Protein AF-A0A7S4DNM1-F1 (afdb_monomer_lite)

Secondary structure (DSSP, 8-state):
------B-HHHHHHHHHHHHHHHHGGG--SHHHHHHHHHHHHHHHHHHHHHHHHHHHHHHHHHH-SS-SSS----------------S--HHHHHHHHHHHHHHHHHHHHHHHHHHHHHHHTTS-TT-THHHHHHHHHHHHHHHHHHHHHHHHSBPPPPPP----THHHHHHHHHTTTTSSTTTT-

InterPro domains:
  IPR036259 MFS transporter superfamily [G3DSA:1.20.1250.20] (7-183)

Structure (mmCIF, N/CA/C/O backbone):
data_AF-A0A7S4DNM1-F1
#
_entry.id   AF-A0A7S4DNM1-F1
#
loop_
_atom_site.group_PDB
_atom_site.id
_atom_site.type_symbol
_atom_site.label_atom_id
_atom_site.label_alt_id
_atom_site.label_comp_id
_atom_site.label_asym_id
_atom_site.label_entity_id
_atom_site.label_seq_id
_atom_site.pdbx_PDB_ins_code
_atom_site.Cartn_x
_atom_site.Cartn_y
_atom_site.Cartn_z
_atom_site.occupancy
_atom_site.B_iso_or_equiv
_atom_site.auth_seq_id
_atom_site.auth_comp_id
_atom_site.auth_asym_id
_atom_site.auth_atom_id
_atom_site.pdbx_PDB_model_num
ATOM 1 N N . ARG A 1 1 ? 27.940 13.595 -11.450 1.00 49.25 1 ARG A N 1
ATOM 2 C CA . ARG A 1 1 ? 27.107 12.365 -11.503 1.00 49.25 1 ARG A CA 1
ATOM 3 C C . ARG A 1 1 ? 26.176 12.307 -10.283 1.00 49.25 1 ARG A C 1
ATOM 5 O O . ARG A 1 1 ? 26.345 11.459 -9.423 1.00 49.25 1 ARG A O 1
ATOM 12 N N . SER A 1 2 ? 25.227 13.242 -10.189 1.00 50.19 2 SER A N 1
ATOM 13 C CA . SER A 1 2 ? 24.208 13.312 -9.123 1.00 50.19 2 SER A CA 1
ATOM 14 C C . SER A 1 2 ? 22.812 13.384 -9.753 1.00 50.19 2 SER A C 1
ATOM 16 O O . SER A 1 2 ? 21.969 14.172 -9.336 1.00 50.19 2 SER A O 1
ATOM 18 N N . ALA A 1 3 ? 22.604 12.627 -10.832 1.00 50.78 3 ALA A N 1
ATOM 19 C CA . ALA A 1 3 ? 21.319 12.572 -11.507 1.00 50.78 3 ALA A CA 1
ATOM 20 C C . ALA A 1 3 ? 20.425 11.576 -10.758 1.00 50.78 3 ALA A C 1
ATOM 22 O O . ALA A 1 3 ? 20.695 10.380 -10.741 1.00 50.78 3 ALA A O 1
ATOM 23 N N . ASN A 1 4 ? 19.407 12.128 -10.101 1.00 53.75 4 ASN A N 1
ATOM 24 C CA . ASN A 1 4 ? 18.150 11.477 -9.743 1.00 53.75 4 ASN A CA 1
ATOM 25 C C . ASN A 1 4 ? 18.231 10.236 -8.851 1.00 53.75 4 ASN A C 1
ATOM 27 O O . ASN A 1 4 ? 17.765 9.160 -9.193 1.00 53.75 4 ASN A O 1
ATOM 31 N N . ARG A 1 5 ? 18.703 10.438 -7.618 1.00 54.62 5 ARG A N 1
ATOM 32 C CA . ARG A 1 5 ? 18.426 9.530 -6.493 1.00 54.62 5 ARG A CA 1
ATOM 33 C C . ARG A 1 5 ? 17.103 9.895 -5.799 1.00 54.62 5 ARG A C 1
ATOM 35 O O . ARG A 1 5 ? 17.006 9.843 -4.577 1.00 54.62 5 ARG A O 1
ATOM 42 N N . HIS A 1 6 ? 16.115 10.353 -6.564 1.00 64.75 6 HIS A N 1
ATOM 43 C CA . HIS A 1 6 ? 14.785 10.591 -6.025 1.00 64.75 6 HIS A CA 1
ATOM 44 C C . HIS A 1 6 ? 14.118 9.218 -5.970 1.00 64.75 6 HIS A C 1
ATOM 46 O O . HIS A 1 6 ? 13.784 8.642 -7.007 1.00 64.75 6 HIS A O 1
ATOM 52 N N . GLY A 1 7 ? 14.044 8.647 -4.763 1.00 65.94 7 GLY A N 1
ATOM 53 C CA . GLY A 1 7 ? 13.307 7.409 -4.521 1.00 65.94 7 GLY A CA 1
ATOM 54 C C . GLY A 1 7 ? 11.848 7.548 -4.953 1.00 65.94 7 GLY A C 1
ATOM 55 O O . GLY A 1 7 ? 11.416 8.609 -5.407 1.00 65.94 7 GLY A O 1
ATOM 56 N N . ASN A 1 8 ? 11.065 6.485 -4.808 1.00 84.00 8 ASN A N 1
ATOM 57 C CA . ASN A 1 8 ? 9.651 6.503 -5.183 1.00 84.00 8 ASN A CA 1
ATOM 58 C C . ASN A 1 8 ? 8.841 7.356 -4.185 1.00 84.00 8 ASN A C 1
ATOM 60 O O . ASN A 1 8 ? 8.119 6.827 -3.341 1.00 84.00 8 ASN A O 1
ATOM 64 N N . ILE A 1 9 ? 8.977 8.688 -4.267 1.00 86.81 9 ILE A N 1
ATOM 65 C CA . ILE A 1 9 ? 8.387 9.671 -3.344 1.00 86.81 9 ILE A CA 1
ATOM 66 C C . ILE A 1 9 ? 6.876 9.465 -3.267 1.00 86.81 9 ILE A C 1
ATOM 68 O O . ILE A 1 9 ? 6.319 9.449 -2.174 1.00 86.81 9 ILE A O 1
ATOM 72 N N . LEU A 1 10 ? 6.228 9.236 -4.413 1.00 87.19 10 LEU A N 1
ATOM 73 C CA . LEU A 1 10 ? 4.794 8.966 -4.478 1.00 87.19 10 LEU A CA 1
ATOM 74 C C . LEU A 1 10 ? 4.414 7.729 -3.650 1.00 87.19 10 LEU A C 1
ATOM 76 O O . LEU A 1 10 ? 3.531 7.801 -2.801 1.00 87.19 10 LEU A O 1
ATOM 80 N N . LEU A 1 11 ? 5.125 6.616 -3.844 1.00 88.56 11 LEU A N 1
ATOM 81 C CA . LEU A 1 11 ? 4.834 5.339 -3.187 1.00 88.56 11 LEU A CA 1
ATOM 82 C C . LEU A 1 11 ? 5.105 5.412 -1.6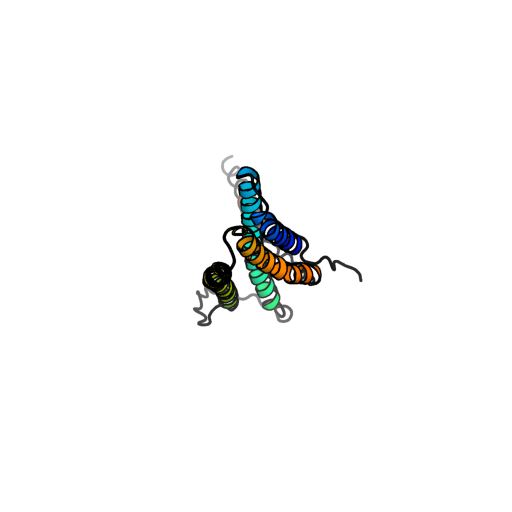75 1.00 88.56 11 LEU A C 1
ATOM 84 O O . LEU A 1 11 ? 4.316 4.917 -0.868 1.00 88.56 11 LEU A O 1
ATOM 88 N N . SER A 1 12 ? 6.175 6.107 -1.280 1.00 91.62 12 SER A N 1
ATOM 89 C CA . SER A 1 12 ? 6.489 6.360 0.127 1.00 91.62 12 SER A CA 1
ATOM 90 C C . SER A 1 12 ? 5.458 7.273 0.805 1.00 91.62 12 SER A C 1
ATOM 92 O O . SER A 1 12 ? 5.026 6.966 1.920 1.00 91.62 12 SER A O 1
ATOM 94 N N . LEU A 1 13 ? 5.004 8.338 0.128 1.00 91.38 13 LEU A N 1
ATOM 95 C CA . LEU A 1 13 ? 3.939 9.221 0.616 1.00 91.38 13 LEU A CA 1
ATOM 96 C C . LEU A 1 13 ? 2.622 8.462 0.790 1.00 91.38 13 LEU A C 1
ATOM 98 O O . LEU A 1 13 ? 1.997 8.580 1.843 1.00 91.38 13 LEU A O 1
ATOM 102 N N . CYS A 1 14 ? 2.225 7.643 -0.189 1.00 92.19 14 CYS A N 1
ATOM 103 C CA . CYS A 1 14 ? 1.037 6.794 -0.087 1.00 92.19 14 CYS A CA 1
ATOM 104 C C . CYS A 1 14 ? 1.124 5.850 1.120 1.00 92.19 14 CYS A C 1
ATOM 106 O O . CYS A 1 14 ? 0.193 5.813 1.924 1.00 92.19 14 CYS A O 1
ATOM 108 N N . MET A 1 15 ? 2.258 5.164 1.320 1.00 91.44 15 MET A N 1
ATOM 109 C CA . MET A 1 15 ? 2.476 4.329 2.511 1.00 91.44 15 MET A CA 1
ATOM 110 C C . MET A 1 15 ? 2.410 5.132 3.816 1.00 91.44 15 MET A C 1
ATOM 112 O O . MET A 1 15 ? 1.844 4.663 4.805 1.00 91.44 15 MET A O 1
ATOM 116 N N . GLY A 1 16 ? 2.945 6.356 3.825 1.00 91.75 16 GLY A N 1
ATOM 117 C CA . GLY A 1 16 ? 2.864 7.265 4.967 1.00 91.75 16 GLY A CA 1
ATOM 118 C C . GLY A 1 16 ? 1.421 7.644 5.307 1.00 91.75 16 GLY A C 1
ATOM 119 O O . GLY A 1 16 ? 1.025 7.578 6.472 1.00 91.75 16 GLY A O 1
ATOM 120 N N . PHE A 1 17 ? 0.605 7.966 4.298 1.00 92.62 17 PHE A N 1
ATOM 121 C CA . PHE A 1 17 ? -0.820 8.255 4.478 1.00 92.62 17 PHE A CA 1
ATOM 122 C C . PHE A 1 17 ? -1.608 7.039 4.967 1.00 92.62 17 PHE A C 1
ATOM 124 O O . PHE A 1 17 ? -2.427 7.188 5.874 1.00 92.62 17 PHE A O 1
ATOM 131 N N . VAL A 1 18 ? -1.339 5.841 4.437 1.00 92.56 18 VAL A N 1
ATOM 132 C CA . VAL A 1 18 ? -1.960 4.593 4.917 1.00 92.56 18 VAL A CA 1
ATOM 133 C C . VAL A 1 18 ? -1.600 4.344 6.381 1.00 92.56 18 VAL A C 1
ATOM 135 O O . VAL A 1 18 ? -2.489 4.105 7.200 1.00 92.56 18 VAL A O 1
ATOM 138 N N . SER A 1 19 ? -0.319 4.464 6.737 1.00 92.56 19 SER A N 1
ATOM 139 C CA . SER A 1 19 ? 0.160 4.308 8.114 1.00 92.56 19 SER A CA 1
ATOM 140 C C . SER A 1 19 ? -0.519 5.298 9.061 1.00 92.56 19 SER A C 1
ATOM 142 O O . SER A 1 19 ? -1.043 4.910 10.106 1.00 92.56 19 SER A O 1
ATOM 144 N N . LEU A 1 20 ? -0.530 6.584 8.701 1.00 91.31 20 LEU A N 1
ATOM 145 C CA . LEU A 1 20 ? -1.117 7.636 9.526 1.00 91.31 20 LEU A CA 1
ATOM 146 C C . LEU A 1 20 ? -2.632 7.463 9.667 1.00 91.31 20 LEU A C 1
ATOM 148 O O . LEU A 1 20 ? -3.149 7.534 10.780 1.00 91.31 20 LEU A O 1
ATOM 152 N N . GLY A 1 21 ? -3.336 7.194 8.564 1.00 90.69 21 GLY A N 1
ATOM 153 C CA . GLY A 1 21 ? -4.776 6.940 8.562 1.00 90.69 21 GLY A CA 1
ATOM 154 C C . GLY A 1 21 ? -5.146 5.766 9.465 1.00 90.69 21 GLY A C 1
ATOM 155 O O . GLY A 1 21 ? -6.042 5.893 10.300 1.00 90.69 21 GLY A O 1
ATOM 156 N N . THR A 1 22 ? -4.377 4.677 9.388 1.00 91.56 22 THR A N 1
ATOM 157 C CA . THR A 1 22 ? -4.568 3.487 10.227 1.00 91.56 22 THR A CA 1
ATOM 158 C C . THR A 1 22 ? -4.362 3.815 11.710 1.00 91.56 22 THR A C 1
ATOM 160 O O . THR A 1 22 ? -5.196 3.457 12.535 1.00 91.56 22 THR A O 1
ATOM 163 N N . ILE A 1 23 ? -3.309 4.560 12.068 1.00 90.81 23 ILE A N 1
ATOM 164 C CA . ILE A 1 23 ? -3.038 4.952 13.464 1.00 90.81 23 ILE A CA 1
ATOM 165 C C . ILE A 1 23 ? -4.116 5.899 14.007 1.00 90.81 23 ILE A C 1
ATOM 167 O O . ILE A 1 23 ? -4.496 5.797 15.172 1.00 90.81 23 ILE A O 1
ATOM 171 N N . VAL A 1 24 ? -4.610 6.827 13.185 1.00 91.19 24 VAL A N 1
ATOM 172 C CA . VAL A 1 24 ? -5.582 7.850 13.601 1.00 91.19 24 VAL A CA 1
ATOM 173 C C . VAL A 1 24 ? -7.004 7.292 13.698 1.00 91.19 24 VAL A C 1
ATOM 175 O O . VAL A 1 24 ? -7.756 7.724 14.575 1.00 91.19 24 VAL A O 1
ATOM 178 N N . ALA A 1 25 ? -7.369 6.314 12.861 1.00 91.56 25 ALA A N 1
ATOM 179 C CA . ALA A 1 25 ? -8.699 5.703 12.809 1.00 91.56 25 ALA A CA 1
ATOM 180 C C . ALA A 1 25 ? -9.333 5.408 14.190 1.00 91.56 25 ALA A C 1
ATOM 182 O O . ALA A 1 25 ? -10.433 5.915 14.440 1.00 91.56 25 ALA A O 1
ATOM 183 N N . PRO A 1 26 ? -8.677 4.698 15.134 1.00 88.94 26 PRO A N 1
ATOM 184 C CA . PRO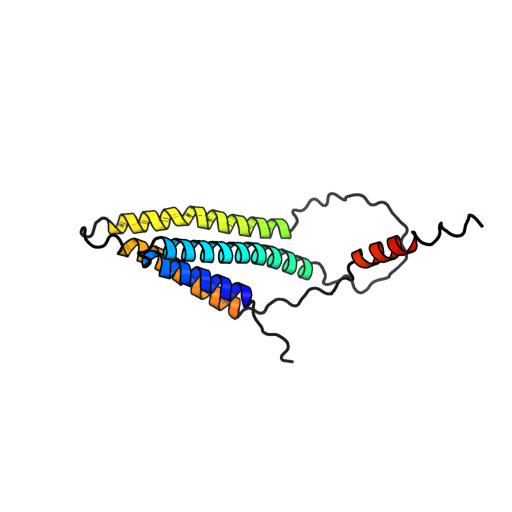 A 1 26 ? -9.274 4.363 16.434 1.00 88.94 26 PRO A CA 1
ATOM 185 C C . PRO A 1 26 ? -9.546 5.573 17.345 1.00 88.94 26 PRO A C 1
ATOM 187 O O . PRO A 1 26 ? -10.332 5.466 18.287 1.00 88.94 26 PRO A O 1
ATOM 190 N N . PHE A 1 27 ? -8.926 6.729 17.089 1.00 90.06 27 PHE A N 1
ATOM 191 C CA . PHE A 1 27 ? -9.115 7.947 17.886 1.00 90.06 27 PHE A CA 1
ATOM 192 C C . PHE A 1 27 ? -10.244 8.841 17.356 1.00 90.06 27 PHE A C 1
ATOM 194 O O . PHE A 1 27 ? -10.662 9.792 18.027 1.00 90.06 27 PHE A O 1
ATOM 201 N N . THR A 1 28 ? -10.770 8.551 16.165 1.00 90.94 28 THR A N 1
ATOM 202 C CA . THR A 1 28 ? -11.824 9.361 15.553 1.00 90.94 28 THR A CA 1
ATOM 203 C C . THR A 1 28 ? -13.184 9.072 16.197 1.00 90.94 28 THR A C 1
ATOM 205 O O . THR A 1 28 ? -13.771 8.007 16.052 1.00 90.94 28 THR A O 1
ATOM 208 N N . ARG A 1 29 ? -13.722 10.048 16.942 1.00 91.38 29 ARG A N 1
ATOM 209 C CA . ARG A 1 29 ? -15.050 9.931 17.587 1.00 91.38 29 ARG A CA 1
ATOM 210 C C . ARG A 1 29 ? -16.211 10.353 16.690 1.00 91.38 29 ARG A C 1
ATOM 212 O O . ARG A 1 29 ? -17.360 10.047 16.986 1.00 91.38 29 ARG A O 1
ATOM 219 N N . ARG A 1 30 ? -15.931 11.127 15.638 1.00 95.69 30 ARG A N 1
ATOM 220 C CA . ARG A 1 30 ? -16.951 11.637 14.714 1.00 95.69 30 ARG A CA 1
ATOM 221 C C . ARG A 1 30 ? -16.924 10.808 13.439 1.00 95.69 30 ARG A C 1
ATOM 223 O O . ARG A 1 30 ? -15.876 10.708 12.808 1.00 95.69 30 ARG A O 1
ATOM 230 N N . LEU A 1 31 ? -18.091 10.311 13.034 1.00 90.12 31 LEU A N 1
ATOM 231 C CA . LEU A 1 31 ? -18.251 9.450 11.858 1.00 90.12 31 LEU A CA 1
ATOM 232 C C . LEU A 1 31 ? -17.681 10.072 10.573 1.00 90.12 31 LEU A C 1
ATOM 234 O O . LEU A 1 31 ? -17.079 9.376 9.770 1.00 90.12 31 LEU A O 1
ATOM 238 N N . TRP A 1 32 ? -17.805 11.391 10.412 1.00 95.88 32 TRP A N 1
ATOM 239 C CA . TRP A 1 32 ? -17.302 12.117 9.242 1.00 95.88 32 TRP A CA 1
ATOM 240 C C . TRP A 1 32 ? -15.769 12.096 9.147 1.00 95.88 32 TRP A C 1
ATOM 242 O O . TRP A 1 32 ? -15.228 11.905 8.064 1.00 95.88 32 TRP A O 1
ATOM 252 N N . TRP A 1 33 ? -15.063 12.230 10.279 1.00 93.19 33 TRP A N 1
ATOM 253 C CA . TRP A 1 33 ? -13.599 12.114 10.317 1.00 93.19 33 TRP A CA 1
ATOM 254 C C . TRP A 1 33 ? -13.141 10.681 10.048 1.00 93.19 33 TRP A C 1
ATOM 256 O O . TRP A 1 33 ? -12.160 10.487 9.338 1.00 93.19 33 TRP A O 1
ATOM 266 N N . LEU A 1 34 ? -13.872 9.690 10.570 1.00 89.44 34 LEU A N 1
ATOM 267 C CA . LEU A 1 34 ? -13.607 8.280 10.285 1.00 89.44 34 LEU A CA 1
ATOM 268 C C . LEU A 1 34 ? -13.806 7.969 8.795 1.00 89.44 34 LEU A C 1
ATOM 270 O O . LEU A 1 34 ? -12.944 7.353 8.179 1.00 89.44 34 LEU A O 1
ATOM 274 N N . GLY A 1 35 ? -14.904 8.448 8.203 1.00 88.81 35 GLY A N 1
ATOM 275 C CA . GLY A 1 35 ? -15.176 8.304 6.774 1.00 88.81 35 GLY A CA 1
ATOM 276 C C . GLY A 1 35 ? -14.081 8.935 5.919 1.00 88.81 35 GLY A C 1
ATOM 277 O O . GLY A 1 35 ? -13.556 8.281 5.026 1.00 88.81 35 GLY A O 1
ATOM 278 N N . LEU A 1 36 ? -13.661 10.163 6.240 1.00 90.25 36 LEU A N 1
ATOM 279 C CA . LEU A 1 36 ? -12.568 10.830 5.530 1.00 90.25 36 LEU A CA 1
ATOM 280 C C . LEU A 1 36 ? -11.248 10.046 5.633 1.00 90.25 36 LEU A C 1
ATOM 282 O O . LEU A 1 36 ? -10.552 9.889 4.629 1.00 90.25 36 LEU A O 1
ATOM 286 N N . ALA A 1 37 ? -10.918 9.528 6.821 1.00 87.44 37 ALA A N 1
ATOM 287 C CA . ALA A 1 37 ? -9.719 8.721 7.039 1.00 87.44 37 ALA A CA 1
ATOM 288 C C . ALA A 1 37 ? -9.744 7.421 6.216 1.00 87.44 37 ALA A C 1
ATOM 290 O O . ALA A 1 37 ? -8.773 7.126 5.521 1.00 87.44 37 ALA A O 1
ATOM 291 N N . ILE A 1 38 ? -10.865 6.691 6.227 1.00 89.69 38 ILE A N 1
ATOM 292 C CA . ILE A 1 38 ? -11.040 5.450 5.455 1.00 89.69 38 ILE A CA 1
ATOM 293 C C . ILE A 1 38 ? -10.993 5.728 3.949 1.00 89.69 38 ILE A C 1
ATOM 295 O O . ILE A 1 38 ? -10.317 5.003 3.225 1.00 89.69 38 ILE A O 1
ATOM 299 N N . CYS A 1 39 ? -11.646 6.789 3.466 1.00 89.44 39 CYS A N 1
ATOM 300 C CA . CYS A 1 39 ? -11.593 7.164 2.051 1.00 89.44 39 CYS A CA 1
ATOM 301 C C . CYS A 1 39 ? -10.162 7.496 1.612 1.00 89.44 39 CYS A C 1
ATOM 303 O O . CYS A 1 39 ? -9.711 7.022 0.573 1.00 89.44 39 CYS A O 1
ATOM 305 N N . THR A 1 40 ? -9.428 8.264 2.422 1.00 86.19 40 THR A N 1
ATOM 306 C CA . THR A 1 40 ? -8.029 8.622 2.130 1.00 86.19 40 THR A CA 1
ATOM 307 C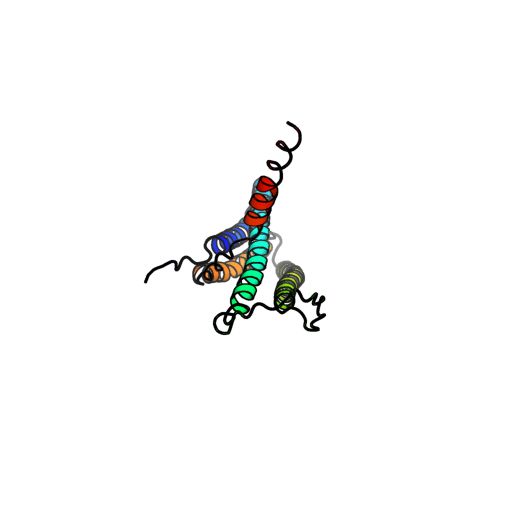 C . THR A 1 40 ? -7.145 7.377 2.093 1.00 86.19 40 THR A C 1
ATOM 309 O O . THR A 1 40 ? -6.326 7.222 1.189 1.00 86.19 40 THR A O 1
ATOM 312 N N . GLN A 1 41 ? -7.347 6.456 3.038 1.00 90.56 41 GLN A N 1
ATOM 313 C CA . GLN A 1 41 ? -6.646 5.178 3.071 1.00 90.56 41 GLN A CA 1
ATOM 314 C C . GLN A 1 41 ? -6.976 4.315 1.846 1.00 90.56 41 GLN A C 1
ATOM 316 O O . GLN A 1 41 ? -6.063 3.756 1.249 1.00 90.56 41 GLN A O 1
ATOM 321 N N . GLY A 1 42 ? -8.246 4.246 1.436 1.00 86.12 42 GLY A N 1
ATOM 322 C CA . GLY A 1 42 ? -8.676 3.505 0.249 1.00 86.12 42 GLY A CA 1
ATOM 323 C C . GLY A 1 42 ? -8.048 4.040 -1.039 1.00 86.12 42 GLY A C 1
ATOM 324 O O . GLY A 1 42 ? -7.526 3.260 -1.831 1.00 86.12 42 GLY A O 1
ATOM 325 N N . VAL A 1 43 ? -8.011 5.365 -1.215 1.00 88.31 43 VAL A N 1
ATOM 326 C CA . VAL A 1 43 ? -7.339 5.998 -2.363 1.00 88.31 43 VAL A CA 1
ATOM 327 C C . VAL A 1 43 ? -5.843 5.689 -2.358 1.00 88.31 43 VAL A C 1
ATOM 329 O O . VAL A 1 43 ? -5.306 5.248 -3.371 1.00 88.31 43 VAL A O 1
ATOM 332 N N . ALA A 1 44 ? -5.165 5.867 -1.221 1.00 89.75 44 ALA A N 1
ATOM 333 C CA . ALA A 1 44 ? -3.736 5.582 -1.117 1.00 89.75 44 ALA A CA 1
ATOM 334 C C . ALA A 1 44 ? -3.418 4.101 -1.393 1.00 89.75 44 ALA A C 1
ATOM 336 O O . ALA A 1 44 ? -2.420 3.803 -2.043 1.00 89.75 44 ALA A O 1
ATOM 337 N N . MET A 1 45 ? -4.283 3.187 -0.948 1.00 90.31 45 MET A N 1
ATOM 338 C CA . MET A 1 45 ? -4.155 1.751 -1.189 1.00 90.31 45 MET A CA 1
ATOM 339 C C . MET A 1 45 ? -4.367 1.392 -2.664 1.00 90.31 45 MET A C 1
ATOM 341 O O . MET A 1 45 ? -3.581 0.624 -3.207 1.00 90.31 45 MET A O 1
ATOM 345 N N . GLY A 1 46 ? -5.352 1.997 -3.337 1.00 87.50 46 GLY A N 1
ATOM 346 C CA . GLY A 1 46 ? -5.573 1.797 -4.775 1.00 87.50 46 GLY A CA 1
ATOM 347 C C . GLY A 1 46 ? -4.428 2.333 -5.640 1.00 87.50 46 GLY A C 1
ATOM 348 O O . GLY A 1 46 ? -4.004 1.671 -6.588 1.00 87.50 46 GLY A O 1
ATOM 349 N N . VAL A 1 47 ? -3.867 3.495 -5.281 1.00 89.38 47 VAL A N 1
ATOM 350 C CA . VAL A 1 47 ? -2.661 4.026 -5.940 1.00 89.38 47 VAL A CA 1
ATOM 351 C C . VAL A 1 47 ? -1.482 3.081 -5.739 1.00 89.38 47 VAL A C 1
ATOM 353 O O . VAL A 1 47 ? -0.738 2.840 -6.681 1.00 89.38 47 VAL A O 1
ATOM 356 N N . LEU A 1 48 ? -1.311 2.533 -4.534 1.00 88.25 48 LEU A N 1
ATOM 357 C CA . LEU A 1 48 ? -0.201 1.636 -4.232 1.00 88.25 48 LEU A CA 1
ATOM 358 C C . LEU A 1 48 ? -0.298 0.303 -4.982 1.00 88.25 48 LEU A C 1
ATOM 360 O O . LEU A 1 48 ? 0.719 -0.191 -5.455 1.00 88.25 48 LEU A O 1
ATOM 364 N N . ASP A 1 49 ? -1.506 -0.240 -5.116 1.00 87.81 49 ASP A N 1
ATOM 365 C CA . ASP A 1 49 ? -1.772 -1.460 -5.880 1.00 87.81 49 ASP A CA 1
ATOM 366 C C . ASP A 1 49 ? -1.492 -1.249 -7.375 1.00 87.81 49 ASP A C 1
ATOM 368 O O . ASP A 1 49 ? -0.685 -1.953 -7.979 1.00 87.81 49 ASP A O 1
ATOM 372 N N . THR A 1 50 ? -2.046 -0.174 -7.945 1.00 87.19 50 THR A N 1
ATOM 373 C CA . THR A 1 50 ? -1.822 0.183 -9.355 1.00 87.19 50 THR A CA 1
ATOM 374 C C . THR A 1 50 ? -0.344 0.468 -9.630 1.00 87.19 50 THR A C 1
ATOM 376 O O . THR A 1 50 ? 0.228 -0.060 -10.580 1.00 87.19 50 THR A O 1
ATOM 379 N N . ALA A 1 51 ? 0.307 1.273 -8.784 1.00 87.94 51 ALA A N 1
ATOM 380 C CA . ALA A 1 51 ? 1.721 1.608 -8.932 1.00 87.94 51 ALA A CA 1
ATOM 381 C C . ALA A 1 51 ? 2.628 0.388 -8.727 1.00 87.94 51 ALA A C 1
ATOM 383 O O . ALA A 1 51 ? 3.635 0.267 -9.417 1.00 87.94 51 ALA A O 1
ATOM 384 N N . GLY A 1 52 ? 2.281 -0.519 -7.809 1.00 85.81 52 GLY A N 1
ATOM 385 C CA . GLY A 1 52 ? 3.002 -1.773 -7.594 1.00 85.81 52 GLY A CA 1
ATOM 386 C C . GLY A 1 52 ? 2.939 -2.685 -8.816 1.00 85.81 52 GLY A C 1
ATOM 387 O O . GLY A 1 52 ? 3.975 -3.164 -9.275 1.00 85.81 52 GLY A O 1
ATOM 388 N N . ASN A 1 53 ? 1.746 -2.848 -9.392 1.00 86.06 53 ASN A N 1
ATOM 389 C CA . ASN A 1 53 ? 1.540 -3.634 -10.607 1.00 86.06 53 ASN A CA 1
ATOM 390 C C . ASN A 1 53 ? 2.312 -3.043 -11.796 1.00 86.06 53 ASN A C 1
ATOM 392 O O . ASN A 1 53 ? 3.050 -3.761 -12.471 1.00 86.06 53 ASN A O 1
ATOM 396 N N . LEU A 1 54 ? 2.228 -1.723 -12.003 1.00 85.25 54 LEU A N 1
ATOM 397 C CA . LEU A 1 54 ? 2.987 -1.036 -13.053 1.00 85.25 54 LEU A CA 1
ATOM 398 C C . LEU A 1 54 ? 4.500 -1.155 -12.847 1.00 85.25 54 LEU A C 1
ATOM 400 O O . LEU A 1 54 ? 5.219 -1.402 -13.809 1.00 85.25 54 LEU A O 1
ATOM 404 N N . LEU A 1 55 ? 4.993 -1.029 -11.611 1.00 85.19 55 LEU A N 1
ATOM 405 C CA . LEU A 1 55 ? 6.420 -1.149 -11.306 1.00 85.19 55 LEU A CA 1
ATOM 406 C C . LEU A 1 55 ? 6.965 -2.548 -11.634 1.00 85.19 55 LEU A C 1
ATOM 408 O O . LEU A 1 55 ? 8.095 -2.657 -12.104 1.00 85.19 55 LEU A O 1
ATOM 412 N N . ILE A 1 56 ? 6.176 -3.606 -11.415 1.00 84.69 56 ILE A N 1
ATOM 413 C CA . ILE A 1 56 ? 6.559 -4.979 -11.779 1.00 84.69 56 ILE A CA 1
ATOM 414 C C . ILE A 1 56 ? 6.642 -5.129 -13.296 1.00 84.69 56 ILE A C 1
ATOM 416 O O . ILE A 1 56 ? 7.668 -5.585 -13.794 1.00 84.69 56 ILE A O 1
ATOM 420 N N . LEU A 1 57 ? 5.604 -4.716 -14.031 1.00 83.00 57 LEU A N 1
ATOM 421 C CA . LEU A 1 57 ? 5.603 -4.770 -15.500 1.00 83.00 57 LEU A CA 1
ATOM 422 C C . LEU A 1 57 ? 6.800 -4.015 -16.078 1.00 83.00 57 LEU A C 1
ATOM 424 O O . LEU A 1 57 ? 7.503 -4.490 -16.968 1.00 83.00 57 LEU A O 1
ATOM 428 N N . TRP A 1 58 ? 7.066 -2.854 -15.497 1.00 82.88 58 TRP A N 1
ATOM 429 C CA . TRP A 1 58 ? 8.168 -1.997 -15.865 1.00 82.88 58 TRP A CA 1
ATOM 430 C C . TRP A 1 58 ? 9.537 -2.656 -15.605 1.00 82.88 58 TRP A C 1
ATOM 432 O O . TRP A 1 58 ? 10.408 -2.655 -16.475 1.00 82.88 58 TRP A O 1
ATOM 442 N N . LEU A 1 59 ? 9.716 -3.288 -14.439 1.00 83.06 59 LEU A N 1
ATOM 443 C CA . LEU A 1 59 ? 10.951 -3.993 -14.083 1.00 83.06 59 LEU A CA 1
ATOM 444 C C . LEU A 1 59 ? 11.201 -5.199 -15.001 1.00 83.06 59 LEU A C 1
ATOM 446 O O . LEU A 1 59 ? 12.341 -5.470 -15.384 1.00 83.06 59 LEU A O 1
ATOM 450 N N . MET A 1 60 ? 10.133 -5.902 -15.374 1.00 82.31 60 MET A N 1
ATOM 451 C CA . MET A 1 60 ? 10.190 -7.029 -16.300 1.00 82.31 60 MET A CA 1
ATOM 452 C C . MET A 1 60 ? 10.599 -6.576 -17.702 1.00 82.31 60 MET A C 1
ATOM 454 O O . MET A 1 60 ? 11.544 -7.133 -18.258 1.00 82.31 60 MET A O 1
ATOM 458 N N . LYS A 1 61 ? 9.984 -5.507 -18.230 1.00 79.12 61 LYS A N 1
ATOM 459 C CA . LYS A 1 61 ? 10.361 -4.932 -19.532 1.00 79.12 61 LYS A CA 1
ATOM 460 C C . LYS A 1 61 ? 11.840 -4.533 -19.566 1.00 79.12 61 LYS A C 1
ATOM 462 O O . LYS A 1 61 ? 12.547 -4.864 -20.515 1.00 79.12 61 LYS A O 1
ATOM 467 N N . ALA A 1 62 ? 12.333 -3.901 -18.500 1.00 75.75 62 ALA A N 1
ATOM 468 C CA . ALA A 1 62 ? 13.743 -3.528 -18.383 1.00 75.75 62 ALA A CA 1
ATOM 469 C C . ALA A 1 62 ? 14.699 -4.740 -18.357 1.00 75.75 62 ALA A C 1
ATOM 471 O O . ALA A 1 62 ? 15.836 -4.631 -18.811 1.00 75.75 62 ALA A O 1
ATOM 472 N N . THR A 1 63 ? 14.253 -5.893 -17.846 1.00 77.00 63 THR A N 1
ATOM 473 C CA . THR A 1 63 ? 15.074 -7.115 -17.748 1.00 77.00 63 THR A CA 1
ATOM 474 C C . THR A 1 63 ? 15.122 -7.902 -19.059 1.00 77.00 63 THR A C 1
ATOM 476 O O . THR A 1 63 ? 16.121 -8.566 -19.326 1.00 77.00 63 THR A O 1
ATOM 479 N N . THR A 1 64 ? 14.078 -7.819 -19.888 1.00 74.69 64 THR A N 1
ATOM 480 C CA . THR A 1 64 ? 13.990 -8.544 -21.171 1.00 74.69 64 THR A CA 1
ATOM 481 C C . THR A 1 64 ? 14.722 -7.836 -22.320 1.00 74.69 64 THR A C 1
ATOM 483 O O . THR A 1 64 ? 15.090 -8.484 -23.294 1.00 74.69 64 THR A O 1
ATOM 486 N N . SER A 1 65 ? 15.022 -6.537 -22.191 1.00 63.22 65 SER A N 1
ATOM 487 C CA . SER A 1 65 ? 15.657 -5.725 -23.245 1.00 63.22 65 SER A CA 1
ATOM 488 C C . SER A 1 65 ? 17.205 -5.539 -23.219 1.00 63.22 65 SER A C 1
ATOM 490 O O . SER A 1 65 ? 17.681 -4.538 -23.753 1.00 63.22 65 SER A O 1
ATOM 492 N N . PRO A 1 66 ? 18.063 -6.401 -22.617 1.00 57.78 66 PRO A N 1
ATOM 493 C CA . PRO A 1 66 ? 19.483 -6.068 -22.479 1.00 57.78 66 PRO A CA 1
ATOM 494 C C . PRO A 1 66 ? 20.387 -6.402 -23.682 1.00 57.78 66 PRO A C 1
ATOM 496 O O . PRO A 1 66 ? 21.543 -6.001 -23.627 1.00 57.78 66 PRO A O 1
ATOM 499 N N . ASN A 1 67 ? 19.939 -7.099 -24.742 1.00 54.84 67 ASN A N 1
ATOM 500 C CA . ASN A 1 67 ? 20.862 -7.619 -25.778 1.00 54.84 67 ASN A CA 1
ATOM 501 C C . ASN A 1 67 ? 20.418 -7.518 -27.258 1.00 54.84 67 ASN A C 1
ATOM 503 O O . ASN A 1 67 ? 21.070 -8.116 -28.107 1.00 54.84 67 ASN A O 1
ATOM 507 N N . THR A 1 68 ? 19.387 -6.751 -27.632 1.00 55.81 68 THR A N 1
ATOM 508 C CA . THR A 1 68 ? 18.998 -6.608 -29.063 1.00 55.81 68 THR A CA 1
ATOM 509 C C . THR A 1 68 ? 19.838 -5.568 -29.827 1.00 55.81 68 THR A C 1
ATOM 511 O O . THR A 1 68 ? 19.413 -5.031 -30.844 1.00 55.81 68 THR A O 1
ATOM 514 N N . ILE A 1 69 ? 21.050 -5.256 -29.363 1.00 57.44 69 ILE A N 1
ATOM 515 C CA . ILE A 1 69 ? 21.993 -4.407 -30.099 1.00 57.44 69 ILE A CA 1
ATOM 516 C C . ILE A 1 69 ? 23.255 -5.232 -30.346 1.00 57.44 69 ILE A C 1
ATOM 518 O O . ILE A 1 69 ? 23.889 -5.683 -29.400 1.00 57.44 69 ILE A O 1
ATOM 522 N N . GLU A 1 70 ? 23.590 -5.379 -31.629 1.00 54.78 70 GLU A N 1
ATOM 523 C CA . GLU A 1 70 ? 24.687 -6.159 -32.226 1.00 54.78 70 GLU A CA 1
ATOM 524 C C . GLU A 1 70 ? 24.329 -7.594 -32.645 1.00 54.78 70 GLU A C 1
ATOM 526 O O . GLU A 1 70 ? 24.803 -8.560 -32.067 1.00 54.78 70 GLU A O 1
ATOM 531 N N . HIS A 1 71 ? 23.537 -7.748 -33.711 1.00 47.81 71 HIS A N 1
ATOM 532 C CA . HIS A 1 71 ? 24.029 -8.364 -34.954 1.00 47.81 71 HIS A CA 1
ATOM 533 C C . HIS A 1 71 ? 22.985 -8.260 -36.082 1.00 47.81 71 HIS A C 1
ATOM 535 O O . HIS A 1 71 ? 21.881 -8.769 -35.975 1.00 47.81 71 HIS A O 1
ATOM 541 N N . HIS A 1 72 ? 23.404 -7.602 -37.167 1.00 46.22 72 HIS A N 1
ATOM 542 C CA . HIS A 1 72 ? 22.872 -7.666 -38.532 1.00 46.22 72 HIS A CA 1
ATOM 543 C C . HIS A 1 72 ? 21.364 -7.511 -38.764 1.00 46.22 72 HIS A C 1
ATOM 545 O O . HIS A 1 72 ? 20.589 -8.458 -38.774 1.00 46.22 72 HIS A O 1
ATOM 551 N N . GLN A 1 73 ? 21.019 -6.288 -39.154 1.00 49.22 73 GLN A N 1
ATOM 552 C CA . GLN A 1 73 ? 19.892 -5.994 -40.021 1.00 49.22 73 GLN A CA 1
ATOM 553 C C . GLN A 1 73 ? 20.178 -6.555 -41.424 1.00 49.22 73 GLN A C 1
ATOM 555 O O . GLN A 1 73 ? 20.795 -5.887 -42.253 1.00 49.22 73 GLN A O 1
ATOM 560 N N . GLU A 1 74 ? 19.774 -7.800 -41.668 1.00 51.12 74 GLU A N 1
ATOM 561 C CA . GLU A 1 74 ? 19.424 -8.239 -43.019 1.00 51.12 74 GLU A CA 1
ATOM 562 C C . GLU A 1 74 ? 17.902 -8.101 -43.188 1.00 51.12 74 GLU A C 1
ATOM 564 O O . GLU A 1 74 ? 17.159 -8.422 -42.257 1.00 51.12 74 GLU A O 1
ATOM 569 N N . PRO A 1 75 ? 17.424 -7.571 -44.329 1.00 54.34 75 PRO A N 1
ATOM 570 C CA . PRO A 1 75 ? 16.001 -7.406 -44.589 1.00 54.34 75 PRO A CA 1
ATOM 571 C C . PRO A 1 75 ? 15.385 -8.788 -44.823 1.00 54.34 75 PRO A C 1
ATOM 573 O O . PRO A 1 75 ? 15.450 -9.314 -45.932 1.00 54.34 75 PRO A O 1
ATOM 576 N N . MET A 1 76 ? 14.830 -9.391 -43.771 1.00 42.22 76 MET A N 1
ATOM 577 C CA . MET A 1 76 ? 13.991 -10.573 -43.917 1.00 42.22 76 MET A CA 1
ATOM 578 C C . MET A 1 76 ? 12.554 -10.149 -44.196 1.00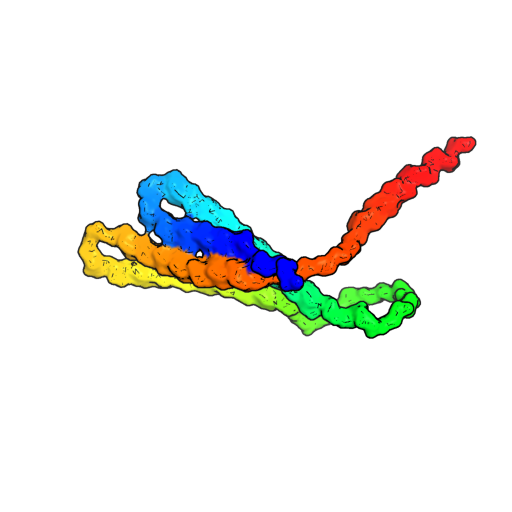 42.22 76 MET A C 1
ATOM 580 O O . MET A 1 76 ? 11.923 -9.425 -43.430 1.00 42.22 76 MET A O 1
ATOM 584 N N . GLU A 1 77 ? 12.151 -10.595 -45.376 1.00 53.31 77 GLU A N 1
ATOM 585 C CA . GLU A 1 77 ? 10.822 -10.800 -45.925 1.00 53.31 77 GLU A CA 1
ATOM 586 C C . GLU A 1 77 ? 9.731 -11.025 -44.867 1.00 53.31 77 GLU A C 1
ATOM 588 O O . GLU A 1 77 ? 9.944 -11.692 -43.855 1.00 53.31 77 GLU A O 1
ATOM 593 N N . GLU A 1 78 ? 8.553 -10.463 -45.153 1.00 57.62 78 GLU A N 1
ATOM 594 C CA . GLU A 1 78 ? 7.278 -10.737 -44.491 1.00 57.62 78 GLU A CA 1
ATOM 595 C C . GLU A 1 78 ? 7.024 -12.253 -44.433 1.00 57.62 78 GLU A C 1
ATOM 597 O O . GLU A 1 78 ? 6.463 -12.845 -45.354 1.00 57.62 78 GLU A O 1
ATOM 602 N N . GLU A 1 79 ? 7.440 -12.899 -43.347 1.00 48.25 79 GLU A N 1
ATOM 603 C CA . GLU A 1 79 ? 6.907 -14.197 -42.961 1.00 48.25 79 GLU A CA 1
ATOM 604 C C . GLU A 1 79 ? 5.883 -13.998 -41.849 1.00 48.25 79 GLU A C 1
ATOM 606 O O . GLU A 1 79 ? 6.206 -13.635 -40.716 1.00 48.25 79 GLU A O 1
ATOM 611 N N . ASP A 1 80 ? 4.635 -14.295 -42.210 1.00 55.25 80 ASP A N 1
ATOM 612 C CA . ASP A 1 80 ? 3.560 -14.740 -41.335 1.00 55.25 80 ASP A CA 1
ATOM 613 C C . ASP A 1 80 ? 4.061 -15.848 -40.383 1.00 55.25 80 ASP A C 1
ATOM 615 O O . ASP A 1 80 ? 3.892 -17.042 -40.632 1.00 55.25 80 ASP A O 1
ATOM 619 N N . GLN A 1 81 ? 4.680 -15.462 -39.270 1.00 45.22 81 GLN A N 1
ATOM 620 C CA . GLN A 1 81 ? 4.885 -16.322 -38.108 1.00 45.22 81 GLN A CA 1
ATOM 621 C C . GLN A 1 81 ? 3.926 -15.823 -37.030 1.00 45.22 81 GLN A C 1
ATOM 623 O O . GLN A 1 81 ? 4.194 -14.884 -36.288 1.00 45.22 81 GLN A O 1
ATOM 628 N N . GLN A 1 82 ? 2.669 -16.260 -37.112 1.00 42.12 82 GLN A N 1
ATOM 629 C CA . GLN A 1 82 ? 2.181 -17.344 -36.260 1.00 42.12 82 GLN A CA 1
ATOM 630 C C . GLN A 1 82 ? 2.633 -17.164 -34.815 1.00 42.12 82 GLN A C 1
ATOM 632 O O . GLN A 1 82 ? 3.771 -17.450 -34.465 1.00 42.12 82 GLN A O 1
ATOM 637 N N . GLU A 1 83 ? 1.663 -16.730 -34.011 1.00 50.25 83 GLU A N 1
ATOM 638 C CA . GLU A 1 83 ? 1.407 -17.104 -32.622 1.00 50.25 83 GLU A CA 1
ATOM 639 C C . GLU A 1 83 ? 2.105 -18.417 -32.208 1.00 50.25 83 GLU A C 1
ATOM 641 O O . GLU A 1 83 ? 1.490 -19.482 -32.103 1.00 50.25 83 GLU A O 1
ATOM 646 N N . GLU A 1 84 ? 3.414 -18.365 -31.964 1.00 50.84 84 GLU A N 1
ATOM 647 C CA . GLU A 1 84 ? 4.134 -19.472 -31.366 1.00 50.84 84 GLU A CA 1
ATOM 648 C C . GLU A 1 84 ? 3.805 -19.443 -29.880 1.00 50.84 84 GLU A C 1
ATOM 650 O O . GLU A 1 84 ? 4.342 -18.678 -29.082 1.00 50.84 84 GLU A O 1
ATOM 655 N N . PHE A 1 85 ? 2.830 -20.287 -29.562 1.00 53.62 85 PHE A N 1
ATOM 656 C CA . PHE A 1 85 ? 2.536 -20.950 -28.305 1.00 53.62 85 PHE A CA 1
ATOM 657 C C . PHE A 1 85 ? 3.830 -21.434 -27.607 1.00 53.62 85 PHE A C 1
ATOM 659 O O . PHE A 1 85 ? 4.116 -22.628 -27.511 1.00 53.62 85 PHE A O 1
ATOM 666 N N . GLY A 1 86 ? 4.632 -20.481 -27.131 1.00 49.75 86 GLY A N 1
ATOM 667 C CA . GLY A 1 86 ? 5.824 -20.662 -26.319 1.00 49.75 86 GLY A CA 1
ATOM 668 C C . GLY A 1 86 ? 5.402 -21.037 -24.910 1.00 49.75 86 GLY A C 1
ATOM 669 O O . GLY A 1 86 ? 5.036 -20.198 -24.097 1.00 49.75 86 GLY A O 1
ATOM 670 N N . LEU A 1 87 ? 5.407 -22.341 -24.660 1.00 55.19 87 LEU A N 1
ATOM 671 C CA . LEU A 1 87 ? 4.858 -23.051 -23.509 1.00 55.19 87 LEU A CA 1
ATOM 672 C C . LEU A 1 87 ? 5.622 -22.800 -22.188 1.00 55.19 87 LEU A C 1
ATOM 674 O O . LEU A 1 87 ? 6.103 -23.735 -21.546 1.00 55.19 87 LEU A O 1
ATOM 678 N N . GLY A 1 88 ? 5.759 -21.546 -21.769 1.00 66.25 88 GLY A N 1
ATOM 679 C CA . GLY A 1 88 ? 6.278 -21.159 -20.461 1.00 66.25 88 GLY A CA 1
ATOM 680 C C . GLY A 1 88 ? 5.383 -20.081 -19.854 1.00 66.25 88 GLY A C 1
ATOM 681 O O . GLY A 1 88 ? 4.975 -19.183 -20.579 1.00 66.25 88 GLY A O 1
ATOM 682 N N . PRO A 1 89 ? 5.028 -20.148 -18.557 1.00 71.75 89 PRO A N 1
ATOM 683 C CA . PRO A 1 89 ? 4.306 -19.054 -17.922 1.00 71.75 89 PRO A CA 1
ATOM 684 C C . PRO A 1 89 ? 5.152 -17.785 -18.023 1.00 71.75 89 PRO A C 1
ATOM 686 O O . PRO A 1 89 ? 6.313 -17.793 -17.599 1.00 71.75 89 PRO A O 1
ATOM 689 N N . ASP A 1 90 ? 4.574 -16.714 -18.568 1.00 74.44 90 ASP A N 1
ATOM 690 C CA . ASP A 1 90 ? 5.249 -15.427 -18.634 1.00 74.44 90 ASP A CA 1
ATOM 691 C C . ASP A 1 90 ? 5.725 -15.047 -17.225 1.00 74.44 90 ASP A C 1
ATOM 693 O O . ASP A 1 90 ? 4.957 -15.089 -16.251 1.00 74.44 90 ASP A O 1
ATOM 697 N N . PRO A 1 91 ? 7.013 -14.712 -17.052 1.00 75.50 91 PRO A N 1
ATOM 698 C CA . PRO A 1 91 ? 7.547 -14.451 -15.726 1.00 75.50 91 PRO A CA 1
ATOM 699 C C . PRO A 1 91 ? 6.834 -13.263 -15.061 1.00 75.50 91 PRO A C 1
ATOM 701 O O . PRO A 1 91 ? 6.643 -13.278 -13.844 1.00 75.50 91 PRO A O 1
ATOM 704 N N . SER A 1 92 ? 6.354 -12.285 -15.841 1.00 76.56 92 SER A N 1
ATOM 705 C CA . SER A 1 92 ? 5.535 -11.166 -15.354 1.00 76.56 92 SER A CA 1
ATOM 706 C C . SER A 1 92 ? 4.254 -11.628 -14.665 1.00 76.56 92 SER A C 1
ATOM 708 O O . SER A 1 92 ? 3.945 -11.137 -13.577 1.00 76.56 92 SER A O 1
ATOM 710 N N . ASP A 1 93 ? 3.558 -12.607 -15.240 1.00 80.25 93 ASP A N 1
ATOM 711 C CA . ASP A 1 93 ? 2.314 -13.146 -14.690 1.00 80.25 93 ASP A CA 1
ATOM 712 C C . ASP A 1 93 ? 2.573 -13.869 -13.375 1.00 80.25 93 ASP A C 1
ATOM 714 O O . ASP A 1 93 ? 1.826 -13.708 -12.410 1.00 80.25 93 ASP A O 1
ATOM 718 N N . THR A 1 94 ? 3.693 -14.588 -13.288 1.00 85.12 94 THR A N 1
ATOM 719 C CA . THR A 1 94 ? 4.101 -15.272 -12.056 1.00 85.12 94 THR A CA 1
ATOM 720 C C . THR A 1 94 ? 4.352 -14.275 -10.918 1.00 85.12 94 THR A C 1
ATOM 722 O O . THR A 1 94 ? 3.891 -14.489 -9.793 1.00 85.12 94 THR A O 1
ATOM 725 N N . TYR A 1 95 ? 5.045 -13.162 -11.186 1.00 80.75 95 TYR A N 1
ATOM 726 C CA . TYR A 1 95 ? 5.288 -12.126 -10.173 1.00 80.75 95 TYR A CA 1
ATOM 727 C C . TYR A 1 95 ? 4.012 -11.377 -9.785 1.00 80.75 95 TYR A C 1
ATOM 729 O O . TYR A 1 95 ? 3.776 -11.149 -8.596 1.00 80.75 95 TYR A O 1
ATOM 737 N N . LEU A 1 96 ? 3.168 -11.036 -10.761 1.00 82.94 96 LEU A N 1
ATOM 738 C CA . LEU A 1 96 ? 1.881 -10.393 -10.511 1.00 82.94 96 LEU A CA 1
ATOM 739 C C . LEU A 1 96 ? 0.969 -11.305 -9.674 1.00 82.94 96 LEU A C 1
ATOM 741 O O . LEU A 1 96 ? 0.334 -10.854 -8.719 1.00 82.94 96 LEU A O 1
ATOM 745 N N . GLN A 1 97 ? 0.940 -12.603 -9.971 1.00 87.06 97 GLN A N 1
ATOM 746 C CA . GLN A 1 97 ? 0.174 -13.592 -9.218 1.00 87.06 97 GLN A CA 1
ATOM 747 C C . GLN A 1 97 ? 0.726 -13.784 -7.802 1.00 87.06 97 GLN A C 1
ATOM 749 O O . GLN A 1 97 ? -0.051 -13.876 -6.850 1.00 87.06 97 GLN A O 1
ATOM 754 N N . ALA A 1 98 ? 2.051 -13.788 -7.629 1.00 84.06 98 ALA A N 1
ATOM 755 C CA . ALA A 1 98 ? 2.680 -13.833 -6.312 1.00 84.06 98 ALA A CA 1
ATOM 756 C C . ALA A 1 98 ? 2.336 -12.594 -5.465 1.00 84.06 98 ALA A C 1
ATOM 758 O O . ALA A 1 98 ? 2.078 -12.724 -4.264 1.00 84.06 98 ALA A O 1
ATOM 759 N N . LEU A 1 99 ? 2.274 -11.408 -6.080 1.00 84.50 99 LEU A N 1
ATOM 760 C CA . LEU A 1 99 ? 1.858 -10.176 -5.408 1.00 84.50 99 LEU A CA 1
ATOM 761 C C . LEU A 1 99 ? 0.393 -10.250 -4.950 1.00 84.50 99 LEU A C 1
ATOM 763 O O . LEU A 1 99 ? 0.107 -10.014 -3.773 1.00 84.50 99 LEU A O 1
ATOM 767 N N . HIS A 1 100 ? -0.523 -10.668 -5.826 1.00 85.12 100 HIS A N 1
ATOM 768 C CA . HIS A 1 100 ? -1.926 -10.883 -5.455 1.00 85.12 100 HIS A CA 1
ATOM 769 C C . HIS A 1 100 ? -2.087 -11.968 -4.383 1.00 85.12 100 HIS A C 1
ATOM 771 O O . HIS A 1 100 ? -2.904 -11.828 -3.472 1.00 85.12 100 HIS A O 1
ATOM 777 N N . PHE A 1 101 ? -1.290 -13.037 -4.441 1.00 88.81 101 PHE A N 1
ATOM 778 C CA . PHE A 1 101 ? -1.274 -14.072 -3.411 1.00 88.81 101 PHE A CA 1
ATOM 779 C C . PHE A 1 101 ? -0.847 -13.507 -2.051 1.00 88.81 101 PHE A C 1
ATOM 781 O O . PHE A 1 101 ? -1.511 -13.768 -1.048 1.00 88.81 101 PHE A O 1
ATOM 788 N N . ALA A 1 102 ? 0.212 -12.693 -2.004 1.00 84.25 102 ALA A N 1
ATOM 789 C CA . ALA A 1 102 ? 0.641 -12.027 -0.777 1.00 84.25 102 ALA A CA 1
ATOM 790 C C . ALA A 1 102 ? -0.457 -11.103 -0.220 1.00 84.25 102 ALA A C 1
ATOM 792 O O . ALA A 1 102 ? -0.695 -11.084 0.991 1.00 84.25 102 ALA A O 1
ATOM 793 N N . PHE A 1 103 ? -1.175 -10.395 -1.097 1.00 82.88 103 PHE A N 1
ATOM 794 C CA . PHE A 1 103 ? -2.320 -9.571 -0.720 1.00 82.88 103 PHE A CA 1
ATOM 795 C C . PHE A 1 103 ? -3.462 -10.401 -0.117 1.00 82.88 103 PHE A C 1
ATOM 797 O O . PHE A 1 103 ? -3.939 -10.103 0.981 1.00 82.88 103 PHE A O 1
ATOM 804 N N . ALA A 1 104 ? -3.859 -11.482 -0.791 1.00 83.50 104 ALA A N 1
ATOM 805 C CA . ALA A 1 104 ? -4.896 -12.394 -0.320 1.00 83.50 104 ALA A CA 1
ATOM 806 C C . ALA A 1 104 ? -4.515 -13.049 1.01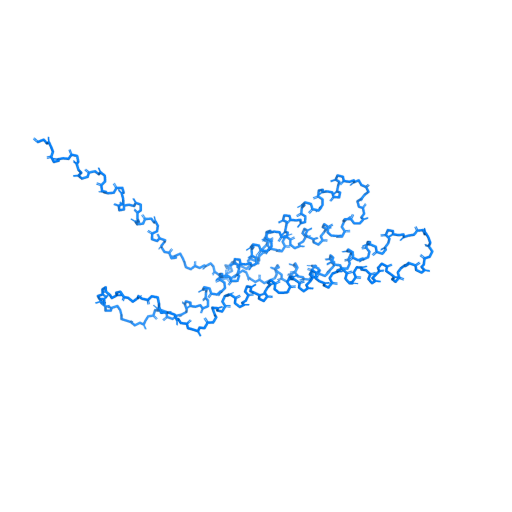7 1.00 83.50 104 ALA A C 1
ATOM 808 O O . ALA A 1 104 ? -5.342 -13.133 1.927 1.00 83.50 104 ALA A O 1
ATOM 809 N N . LEU A 1 105 ? -3.249 -13.448 1.175 1.00 88.19 105 LEU A N 1
ATOM 810 C CA . LEU A 1 105 ? -2.717 -13.986 2.423 1.00 88.19 105 LEU A CA 1
ATOM 811 C C . LEU A 1 105 ? -2.804 -12.953 3.554 1.00 88.19 105 LEU A C 1
ATOM 813 O O . LEU A 1 105 ? -3.251 -13.283 4.650 1.00 88.19 105 LEU A O 1
ATOM 817 N N . GLY A 1 106 ? -2.440 -11.697 3.290 1.00 77.25 106 GLY A N 1
ATOM 818 C CA . GLY A 1 106 ? -2.596 -10.602 4.249 1.00 77.25 106 GLY A CA 1
ATOM 819 C C . GLY A 1 106 ? -4.058 -10.378 4.650 1.00 77.25 106 GLY A C 1
ATOM 820 O O . GLY A 1 106 ? -4.367 -10.286 5.840 1.00 77.25 106 GLY A O 1
ATOM 821 N N . GLY A 1 107 ? -4.968 -10.368 3.672 1.00 80.38 107 GLY A N 1
ATOM 822 C CA . GLY A 1 107 ? -6.412 -10.264 3.894 1.00 80.38 107 GLY A CA 1
ATOM 823 C C . GLY A 1 107 ? -6.986 -11.426 4.709 1.00 80.38 107 GLY A C 1
ATOM 824 O O . GLY A 1 107 ? -7.881 -11.215 5.522 1.00 80.38 107 GLY A O 1
ATOM 825 N N . PHE A 1 108 ? -6.435 -12.631 4.557 1.00 85.06 108 PHE A N 1
ATOM 826 C CA . PHE A 1 108 ? -6.816 -13.813 5.331 1.00 85.06 108 PHE A CA 1
ATOM 827 C C . PHE A 1 108 ? -6.259 -13.798 6.765 1.00 85.06 108 PHE A C 1
ATOM 829 O O . PHE A 1 108 ? -6.969 -14.119 7.718 1.00 85.06 108 PHE A O 1
ATOM 836 N N . VAL A 1 109 ? -4.996 -13.400 6.943 1.00 82.50 109 VAL A N 1
ATOM 837 C CA . VAL A 1 109 ? -4.317 -13.371 8.251 1.00 82.50 109 VAL A CA 1
ATOM 838 C C . VAL A 1 109 ? -4.815 -12.213 9.126 1.00 82.50 109 VAL A C 1
ATOM 840 O O . VAL A 1 109 ? -4.900 -12.352 10.349 1.00 82.50 109 VAL A O 1
ATOM 843 N N . SER A 1 110 ? -5.190 -11.082 8.524 1.00 81.94 110 SER A N 1
ATOM 844 C CA . SER A 1 110 ? -5.609 -9.871 9.242 1.00 81.94 110 SER A CA 1
ATOM 845 C C . SER A 1 110 ? -6.791 -10.099 10.209 1.00 81.94 110 SER A C 1
ATOM 847 O O . SER A 1 110 ? -6.634 -9.808 11.401 1.00 81.94 110 SER A O 1
ATOM 849 N N . PRO A 1 111 ? -7.929 -10.707 9.802 1.00 79.12 111 PRO A N 1
ATOM 850 C CA . PRO A 1 111 ? -9.028 -11.034 10.712 1.00 79.12 111 PRO A CA 1
ATOM 851 C C . PRO A 1 111 ? -8.627 -11.940 11.880 1.00 79.12 111 PRO A C 1
ATOM 853 O O . PRO A 1 111 ? -9.160 -11.781 12.976 1.00 79.12 111 PRO A O 1
ATOM 856 N N . ILE A 1 112 ? -7.680 -12.866 11.680 1.00 85.69 112 ILE A N 1
ATOM 857 C CA . ILE A 1 112 ? -7.203 -13.781 12.729 1.00 85.69 112 ILE A CA 1
ATOM 858 C C . ILE A 1 112 ? -6.418 -13.002 13.788 1.00 85.69 112 ILE A C 1
ATOM 860 O O . ILE A 1 112 ? -6.661 -13.170 14.983 1.00 85.69 112 ILE A O 1
ATOM 864 N N . ILE A 1 113 ? -5.515 -12.114 13.363 1.00 80.62 113 ILE A N 1
ATOM 865 C CA . ILE A 1 113 ? -4.737 -11.267 14.276 1.00 80.62 113 ILE A CA 1
ATOM 866 C C . ILE A 1 113 ? -5.665 -10.322 15.042 1.00 80.62 113 ILE A C 1
ATOM 868 O O . ILE A 1 113 ? -5.594 -10.251 16.270 1.00 80.62 113 ILE A O 1
ATOM 872 N N . VAL A 1 114 ? -6.565 -9.629 14.338 1.00 78.75 114 VAL A N 1
ATOM 873 C CA . VAL A 1 114 ? -7.520 -8.698 14.958 1.00 78.75 114 VAL A CA 1
ATOM 874 C C . VAL A 1 114 ? -8.444 -9.441 15.926 1.00 78.75 114 VAL A C 1
ATOM 876 O O . VAL A 1 114 ? -8.596 -9.019 17.071 1.00 78.75 114 VAL A O 1
ATOM 879 N N . GLY A 1 115 ? -9.009 -10.579 15.519 1.00 80.88 115 GLY A N 1
ATOM 880 C CA . GLY A 1 115 ? -9.878 -11.403 16.363 1.00 80.88 115 GLY A CA 1
ATOM 881 C C . GLY A 1 115 ? -9.161 -11.978 17.588 1.00 80.88 115 GLY A C 1
ATOM 882 O O . GLY A 1 115 ? -9.709 -11.957 18.693 1.00 80.88 115 GLY A O 1
ATOM 883 N N . GLY A 1 116 ? -7.914 -12.427 17.426 1.00 82.88 116 GLY A N 1
ATOM 884 C CA . GLY A 1 116 ? -7.069 -12.904 18.521 1.00 82.88 116 GLY A CA 1
ATOM 885 C C . GLY A 1 116 ? -6.746 -11.800 19.530 1.00 82.88 116 GLY A C 1
ATOM 886 O O . GLY A 1 116 ? -6.942 -11.986 20.730 1.00 82.88 116 GLY A O 1
ATOM 887 N N . LEU A 1 117 ? -6.337 -10.618 19.059 1.00 79.31 117 LEU A N 1
ATOM 888 C CA . LEU A 1 117 ? -6.053 -9.458 19.915 1.00 79.31 117 LEU A CA 1
ATOM 889 C C . LEU A 1 117 ? -7.292 -8.959 20.667 1.00 79.31 117 LEU A C 1
ATOM 891 O O . LEU A 1 117 ? -7.188 -8.572 21.835 1.00 79.31 117 LEU A O 1
ATOM 895 N N . LEU A 1 118 ? -8.463 -8.983 20.025 1.00 76.75 118 LEU A N 1
ATOM 896 C CA . LEU A 1 118 ? -9.730 -8.656 20.678 1.00 76.75 118 LEU A CA 1
ATOM 897 C C . LEU A 1 118 ? -10.070 -9.683 21.770 1.00 76.75 118 LEU A C 1
ATOM 899 O O . LEU A 1 118 ? -10.447 -9.288 22.871 1.00 76.75 118 LEU A O 1
ATOM 903 N N . SER A 1 119 ? -9.858 -10.975 21.504 1.00 79.88 119 SER A N 1
ATOM 904 C CA . SER A 1 119 ? -10.140 -12.068 22.451 1.00 79.88 119 SER A CA 1
ATOM 905 C C . SER A 1 119 ? -9.204 -12.072 23.666 1.00 79.88 119 SER A C 1
ATOM 907 O O . SER A 1 119 ? -9.630 -12.362 24.780 1.00 79.88 119 SER A O 1
ATOM 909 N N . LEU A 1 120 ? -7.932 -11.698 23.495 1.00 75.75 120 LEU A N 1
ATOM 910 C CA . LEU A 1 120 ? -6.980 -11.589 24.609 1.00 75.75 120 LEU A CA 1
ATOM 911 C C . LEU A 1 120 ? -7.337 -10.455 25.586 1.00 75.75 120 LEU A C 1
ATOM 913 O O . LEU A 1 120 ? -6.984 -10.520 26.762 1.00 75.75 120 LEU A O 1
ATOM 917 N N . ASN A 1 121 ? -8.061 -9.432 25.123 1.00 64.31 121 ASN A N 1
ATOM 918 C CA . ASN A 1 121 ? -8.414 -8.263 25.929 1.00 64.31 121 ASN A CA 1
ATOM 919 C C . ASN A 1 121 ? -9.791 -8.348 26.605 1.00 64.31 121 ASN A C 1
ATOM 921 O O . ASN A 1 121 ? -10.087 -7.521 27.466 1.00 64.31 121 ASN A O 1
ATOM 925 N N . THR A 1 122 ? -10.622 -9.353 26.301 1.00 63.69 122 THR A N 1
ATOM 926 C CA . THR A 1 122 ? -11.928 -9.519 26.971 1.00 63.69 122 THR A CA 1
ATOM 927 C C . THR A 1 122 ? -11.827 -9.901 28.452 1.00 63.69 122 THR A C 1
ATOM 929 O O . THR A 1 122 ? -12.810 -9.779 29.179 1.00 63.69 122 THR A O 1
ATOM 932 N N . THR A 1 123 ? -10.650 -10.317 28.928 1.00 60.56 123 THR A N 1
ATOM 933 C CA . THR A 1 123 ? -10.433 -10.756 30.321 1.00 60.56 123 THR A CA 1
ATOM 934 C C . THR A 1 123 ? -10.133 -9.594 31.281 1.00 60.56 123 THR A C 1
ATOM 936 O O . THR A 1 123 ? -10.212 -9.762 32.497 1.00 60.56 123 THR A O 1
ATOM 939 N N . THR A 1 124 ? -9.857 -8.390 30.767 1.00 56.28 124 THR A N 1
ATOM 940 C CA . THR A 1 124 ? -9.479 -7.224 31.579 1.00 56.28 124 THR A CA 1
ATOM 941 C C . THR A 1 124 ? -10.597 -6.180 31.567 1.00 56.28 124 THR A C 1
ATOM 943 O O . THR A 1 124 ? -10.742 -5.417 30.623 1.00 56.28 124 THR A O 1
ATOM 946 N N . THR A 1 125 ? -11.403 -6.186 32.631 1.00 51.56 125 THR A N 1
ATOM 947 C CA . THR A 1 125 ? -12.246 -5.104 33.182 1.00 51.56 125 THR A CA 1
ATOM 948 C C . THR A 1 125 ? -12.888 -4.099 32.199 1.00 51.56 125 THR A C 1
ATOM 950 O O . THR A 1 125 ? -12.231 -3.261 31.594 1.00 51.56 125 THR A O 1
ATOM 953 N N . LYS A 1 126 ? -14.228 -4.135 32.172 1.00 54.41 126 LYS A N 1
ATOM 954 C CA . LYS A 1 126 ? -15.278 -3.381 31.441 1.00 54.41 126 LYS A CA 1
ATOM 955 C C . LYS A 1 126 ? -15.097 -1.899 31.019 1.00 54.41 126 LYS A C 1
ATOM 957 O O . LYS A 1 126 ? -16.059 -1.337 30.504 1.00 54.41 126 LYS A O 1
ATOM 962 N N . THR A 1 127 ? -13.956 -1.239 31.192 1.00 53.78 127 THR A N 1
ATOM 963 C CA . THR A 1 127 ? -13.809 0.216 30.979 1.00 53.78 127 THR A CA 1
ATOM 964 C C . THR A 1 127 ? -12.928 0.648 29.800 1.00 53.78 127 THR A C 1
ATOM 966 O O . THR A 1 127 ? -12.908 1.840 29.506 1.00 53.78 127 THR A O 1
ATOM 969 N N . HIS A 1 128 ? -12.276 -0.256 29.051 1.00 57.84 128 HIS A N 1
ATOM 970 C CA . HIS A 1 128 ? -11.338 0.146 27.980 1.00 57.84 128 HIS A CA 1
ATOM 971 C C . HIS A 1 128 ? -11.449 -0.633 26.649 1.00 57.84 128 HIS A C 1
ATOM 973 O O . HIS A 1 128 ? -10.439 -0.927 26.018 1.00 57.84 128 HIS A O 1
ATOM 979 N N . ILE A 1 129 ? -12.663 -0.900 26.144 1.00 60.84 129 ILE A N 1
ATOM 980 C CA . ILE A 1 129 ? -12.891 -1.544 24.819 1.00 60.84 129 ILE A CA 1
ATOM 981 C C . ILE A 1 129 ? -12.197 -0.793 23.656 1.00 60.84 129 ILE A C 1
ATOM 983 O O . ILE A 1 129 ? -11.833 -1.395 22.650 1.00 60.84 129 ILE A O 1
ATOM 987 N N . PHE A 1 130 ? -11.942 0.511 23.798 1.00 64.56 130 PHE A N 1
ATOM 988 C CA . PHE A 1 130 ? -11.221 1.314 22.799 1.00 64.56 130 PHE A CA 1
ATOM 989 C C . PHE A 1 130 ? -9.730 0.964 22.659 1.00 64.56 130 PHE A C 1
ATOM 991 O O . PHE A 1 130 ? -9.131 1.194 21.612 1.00 64.56 130 PHE A O 1
ATOM 998 N N . GLN A 1 131 ? -9.121 0.417 23.706 1.00 73.00 131 GLN A N 1
ATOM 999 C CA . GLN A 1 131 ? -7.682 0.193 23.785 1.00 73.00 131 GLN A CA 1
ATOM 1000 C C . GLN A 1 131 ? -7.172 -0.986 22.929 1.00 73.00 131 GLN A C 1
ATOM 1002 O O . GLN A 1 131 ? -6.163 -0.801 22.249 1.00 73.00 131 GLN A O 1
ATOM 1007 N N . PRO A 1 132 ? -7.841 -2.159 22.868 1.00 75.06 132 PRO A N 1
ATOM 1008 C CA . PRO A 1 132 ? -7.396 -3.260 22.008 1.00 75.06 132 PRO A CA 1
ATOM 1009 C C . PRO A 1 132 ? -7.498 -2.946 20.516 1.00 75.06 132 PRO A C 1
ATOM 1011 O O . PRO A 1 132 ? -6.601 -3.299 19.754 1.00 75.06 132 PRO A O 1
ATOM 1014 N N . LEU A 1 133 ? -8.560 -2.248 20.099 1.00 79.94 133 LEU A N 1
ATOM 1015 C CA . LEU A 1 133 ? -8.720 -1.833 18.707 1.00 79.94 133 LEU A CA 1
ATOM 1016 C C . LEU A 1 133 ? -7.624 -0.833 18.322 1.00 79.94 133 LEU A C 1
ATOM 1018 O O . LEU A 1 133 ? -6.963 -1.008 17.303 1.00 79.94 133 LEU A O 1
ATOM 1022 N N . ALA A 1 134 ? -7.371 0.163 19.176 1.00 85.19 134 ALA A N 1
ATOM 1023 C CA . ALA A 1 134 ? -6.289 1.117 18.960 1.00 85.19 134 ALA A CA 1
ATOM 1024 C C . ALA A 1 134 ? -4.917 0.438 18.865 1.00 85.19 134 ALA A C 1
ATOM 1026 O O . ALA A 1 134 ? -4.102 0.826 18.033 1.00 85.19 134 ALA A O 1
ATOM 1027 N N . LEU A 1 135 ? -4.679 -0.601 19.670 1.00 84.88 135 LEU A N 1
ATOM 1028 C CA . LEU A 1 135 ? -3.444 -1.374 19.620 1.00 84.88 135 LEU A CA 1
ATOM 1029 C C . LEU A 1 135 ? -3.315 -2.163 18.312 1.00 84.88 135 LEU A C 1
ATOM 1031 O O . LEU A 1 135 ? -2.257 -2.114 17.696 1.00 84.88 135 LEU A O 1
ATOM 1035 N N . GLY A 1 136 ? -4.377 -2.831 17.849 1.00 84.88 136 GLY A N 1
ATOM 1036 C CA . GLY A 1 136 ? -4.361 -3.552 16.570 1.00 84.88 136 GLY A CA 1
ATOM 1037 C C . GLY A 1 136 ? -4.057 -2.632 15.384 1.00 84.88 136 GLY A C 1
ATOM 1038 O O . GLY A 1 136 ? -3.127 -2.884 14.621 1.00 84.88 136 GLY A O 1
ATOM 1039 N N . PHE A 1 137 ? -4.782 -1.517 15.281 1.00 87.12 137 PHE A N 1
ATOM 1040 C CA . PHE A 1 137 ? -4.543 -0.500 14.253 1.00 87.12 137 PHE A CA 1
ATOM 1041 C C . PHE A 1 137 ? -3.155 0.148 14.386 1.00 87.12 137 PHE A C 1
ATOM 1043 O O . PHE A 1 137 ? -2.474 0.370 13.388 1.00 87.12 137 PHE A O 1
ATOM 1050 N N . GLY A 1 138 ? -2.697 0.397 15.614 1.00 88.25 138 GLY A N 1
ATOM 1051 C CA . GLY A 1 138 ? -1.366 0.932 15.887 1.00 88.25 138 GLY A CA 1
ATOM 1052 C C . GLY A 1 138 ? -0.243 -0.003 15.440 1.00 88.25 138 GLY A C 1
ATOM 1053 O O . GLY A 1 138 ? 0.711 0.459 14.824 1.00 88.25 138 GLY A O 1
ATOM 1054 N N . VAL A 1 139 ? -0.367 -1.312 15.689 1.00 87.06 139 VAL A N 1
ATOM 1055 C CA . VAL A 1 139 ? 0.606 -2.320 15.236 1.00 87.06 139 VAL A CA 1
ATOM 1056 C C . VAL A 1 139 ? 0.643 -2.385 13.711 1.00 87.06 139 VAL A C 1
ATOM 1058 O O . VAL A 1 139 ? 1.728 -2.316 13.140 1.00 87.06 139 VAL A O 1
ATOM 1061 N N . ILE A 1 140 ? -0.519 -2.453 13.049 1.00 86.75 140 ILE A N 1
ATOM 1062 C CA . ILE A 1 140 ? -0.596 -2.483 11.579 1.00 86.75 140 ILE A CA 1
ATOM 1063 C C . ILE A 1 140 ? 0.040 -1.219 10.987 1.00 86.75 140 ILE A C 1
ATOM 1065 O O . ILE A 1 140 ? 0.905 -1.316 10.121 1.00 86.75 140 ILE A O 1
ATOM 1069 N N . GLY A 1 141 ? -0.326 -0.037 11.493 1.00 88.50 141 GLY A N 1
ATOM 1070 C CA . GLY A 1 141 ? 0.254 1.224 11.037 1.00 88.50 141 GLY A CA 1
ATOM 1071 C C . GLY A 1 141 ? 1.766 1.284 11.262 1.00 88.50 141 GLY A C 1
ATOM 1072 O O . GLY A 1 141 ? 2.512 1.632 10.353 1.00 88.50 141 GLY A O 1
ATOM 1073 N N . LEU A 1 142 ? 2.249 0.858 12.434 1.00 90.56 142 LEU A N 1
ATOM 1074 C CA . LEU A 1 142 ? 3.681 0.822 12.732 1.00 90.56 142 LEU A CA 1
ATOM 1075 C C . LEU A 1 142 ? 4.450 -0.112 11.785 1.00 90.56 142 LEU A C 1
ATOM 1077 O O . LEU A 1 142 ? 5.565 0.220 11.393 1.00 90.56 142 LEU A O 1
ATOM 1081 N N . MET A 1 143 ? 3.864 -1.241 11.373 1.00 88.12 143 MET A N 1
ATOM 1082 C CA . MET A 1 143 ? 4.477 -2.145 10.391 1.00 88.12 143 MET A CA 1
ATOM 1083 C C . MET A 1 143 ? 4.605 -1.519 8.993 1.00 88.12 143 MET A C 1
ATOM 1085 O O . MET A 1 143 ? 5.517 -1.880 8.251 1.00 88.12 143 MET A O 1
ATOM 1089 N N . CYS A 1 144 ? 3.758 -0.548 8.639 1.00 86.81 144 CYS A N 1
ATOM 1090 C CA . CYS A 1 144 ? 3.869 0.190 7.377 1.00 86.81 144 CYS A CA 1
ATOM 1091 C C . CYS A 1 144 ? 5.005 1.231 7.383 1.00 86.81 144 CYS A C 1
ATOM 1093 O O . CYS A 1 144 ? 5.495 1.600 6.315 1.00 86.81 144 CYS A O 1
ATOM 1095 N N . VAL A 1 145 ? 5.464 1.690 8.554 1.00 90.38 145 VAL A N 1
ATOM 1096 C CA . VAL A 1 145 ? 6.509 2.727 8.658 1.00 90.38 145 VAL A CA 1
ATOM 1097 C C . VAL A 1 145 ? 7.854 2.263 8.070 1.00 90.38 145 VAL A C 1
ATOM 1099 O O . VAL A 1 145 ? 8.387 2.977 7.219 1.00 90.38 145 VAL A O 1
ATOM 1102 N N . PRO A 1 146 ? 8.406 1.079 8.415 1.00 90.69 146 PRO A N 1
ATOM 1103 C CA . PRO A 1 146 ? 9.622 0.574 7.776 1.00 90.69 146 PRO A CA 1
ATOM 1104 C C . PRO A 1 146 ? 9.492 0.426 6.258 1.00 90.69 146 PRO A C 1
ATOM 1106 O O . PRO A 1 146 ? 10.438 0.740 5.542 1.00 90.69 146 PRO A O 1
ATOM 1109 N N . ALA A 1 147 ? 8.327 -0.002 5.759 1.00 86.06 147 ALA A N 1
ATOM 1110 C CA . ALA A 1 147 ? 8.076 -0.127 4.324 1.00 86.06 147 ALA A CA 1
ATOM 1111 C C . ALA A 1 147 ? 8.075 1.243 3.623 1.00 86.06 147 ALA A C 1
ATOM 1113 O O . ALA A 1 147 ? 8.687 1.393 2.567 1.00 86.06 147 ALA A O 1
ATOM 1114 N N . SER A 1 148 ? 7.464 2.262 4.239 1.00 89.81 148 SER A N 1
ATOM 1115 C CA . SER A 1 148 ? 7.503 3.649 3.754 1.00 89.81 148 SER A CA 1
ATOM 1116 C C . SER A 1 148 ? 8.936 4.195 3.699 1.00 89.81 148 SER A C 1
ATOM 1118 O O . SER A 1 148 ? 9.329 4.790 2.691 1.00 89.81 148 SER A O 1
ATOM 1120 N N . ILE A 1 149 ? 9.741 3.939 4.738 1.00 89.62 149 ILE A N 1
ATOM 1121 C CA . ILE A 1 149 ? 11.155 4.340 4.796 1.00 89.62 149 ILE A CA 1
ATOM 1122 C C . ILE A 1 149 ? 11.975 3.598 3.734 1.00 89.62 149 ILE A C 1
ATOM 1124 O O . ILE A 1 149 ? 12.770 4.215 3.030 1.00 89.62 149 ILE A O 1
ATOM 1128 N N . ALA A 1 150 ? 11.772 2.289 3.572 1.00 89.25 150 ALA A N 1
ATOM 1129 C CA . ALA A 1 150 ? 12.453 1.505 2.546 1.00 89.25 150 ALA A CA 1
ATOM 1130 C C . ALA A 1 150 ? 12.128 2.022 1.136 1.00 89.25 150 ALA A C 1
ATOM 1132 O O . ALA A 1 150 ? 13.043 2.249 0.347 1.00 89.25 150 ALA A O 1
ATOM 1133 N N . ALA A 1 151 ? 10.852 2.299 0.844 1.00 87.19 151 ALA A N 1
ATOM 1134 C CA . ALA A 1 151 ? 10.419 2.871 -0.432 1.00 87.19 151 ALA A CA 1
ATOM 1135 C C . ALA A 1 151 ? 11.014 4.266 -0.701 1.00 87.19 151 ALA A C 1
ATOM 1137 O O . ALA A 1 151 ? 11.228 4.631 -1.856 1.00 87.19 151 ALA A O 1
ATOM 1138 N N . TRP A 1 152 ? 11.304 5.034 0.354 1.00 89.19 152 TRP A N 1
ATOM 1139 C CA . TRP A 1 152 ? 11.985 6.325 0.246 1.00 89.19 152 TRP A CA 1
ATOM 1140 C C . TRP A 1 152 ? 13.473 6.179 -0.099 1.00 89.19 152 TRP A C 1
ATOM 1142 O O . TRP A 1 152 ? 14.024 6.993 -0.838 1.00 89.19 152 TRP A O 1
ATOM 1152 N N . ILE A 1 153 ? 14.139 5.160 0.452 1.00 89.94 153 ILE A N 1
ATOM 1153 C CA . ILE A 1 153 ? 15.584 4.943 0.279 1.00 89.94 153 ILE A CA 1
ATOM 1154 C C . ILE A 1 153 ? 15.897 4.255 -1.055 1.00 89.94 153 ILE A C 1
ATOM 1156 O O . ILE A 1 153 ? 16.943 4.525 -1.651 1.00 89.94 153 ILE A O 1
ATOM 1160 N N . LEU A 1 154 ? 15.022 3.358 -1.516 1.00 85.44 154 LEU A N 1
ATOM 1161 C CA . LEU A 1 154 ? 15.241 2.599 -2.741 1.00 85.44 154 LEU A CA 1
ATOM 1162 C C . LEU A 1 154 ? 15.169 3.521 -3.972 1.00 85.44 154 LEU A C 1
ATOM 1164 O O . LEU A 1 154 ? 14.200 4.272 -4.117 1.00 85.44 154 LEU A O 1
ATOM 1168 N N . PRO A 1 155 ? 16.185 3.490 -4.856 1.00 83.50 155 PRO A N 1
ATOM 1169 C CA . PRO A 1 155 ? 16.172 4.288 -6.071 1.00 83.50 155 PRO A CA 1
ATOM 1170 C C . PRO A 1 155 ? 15.015 3.853 -6.973 1.00 83.50 155 PRO A C 1
ATOM 1172 O O . PRO A 1 155 ? 14.733 2.660 -7.106 1.00 83.50 155 PRO A O 1
ATOM 1175 N N . SER A 1 156 ? 14.357 4.833 -7.593 1.00 79.00 156 SER A N 1
ATOM 1176 C CA . SER A 1 156 ? 13.452 4.557 -8.701 1.00 79.00 156 SER A CA 1
ATOM 1177 C C . SER A 1 156 ? 14.268 3.971 -9.852 1.00 79.00 156 SER A C 1
ATOM 1179 O O . SER A 1 156 ? 15.416 4.379 -10.075 1.00 79.00 156 SER A O 1
ATOM 1181 N N . PRO A 1 157 ? 13.734 2.965 -10.543 1.00 76.00 157 PRO A N 1
ATOM 1182 C CA . PRO A 1 157 ? 14.476 2.380 -11.630 1.00 76.00 157 PRO A CA 1
ATOM 1183 C C . PRO A 1 157 ? 14.416 3.309 -12.872 1.00 76.00 157 PRO A C 1
ATOM 1185 O O . PRO A 1 157 ? 13.496 4.123 -12.991 1.00 76.00 157 PRO A O 1
ATOM 1188 N N . PRO A 1 158 ? 15.454 3.301 -13.730 1.00 78.19 158 PRO A N 1
ATOM 1189 C CA . PRO A 1 158 ? 15.675 4.339 -14.745 1.00 78.19 158 PRO A CA 1
ATOM 1190 C C . PRO A 1 158 ? 14.651 4.229 -15.872 1.00 78.19 158 PRO A C 1
ATOM 1192 O O . PRO A 1 158 ? 14.579 3.130 -16.396 1.00 78.19 158 PRO A O 1
ATOM 1195 N N . PRO A 1 159 ? 13.943 5.306 -16.282 1.00 74.81 159 PRO A N 1
ATOM 1196 C CA . PRO A 1 159 ? 12.800 5.253 -17.204 1.00 74.81 159 PRO A CA 1
ATOM 1197 C C . PRO A 1 159 ? 13.091 4.408 -18.453 1.00 74.81 159 PRO A C 1
ATOM 1199 O O . PRO A 1 159 ? 14.243 4.375 -18.896 1.00 74.81 159 PRO A O 1
ATOM 1202 N N . PRO A 1 160 ? 12.071 3.721 -19.009 1.00 68.25 160 PRO A N 1
ATOM 1203 C CA . PRO A 1 160 ? 12.292 2.907 -20.192 1.00 68.25 160 PRO A CA 1
ATOM 1204 C C . PRO A 1 160 ? 12.796 3.822 -21.319 1.00 68.25 160 PRO A C 1
ATOM 1206 O O . PRO A 1 160 ? 12.451 5.010 -21.317 1.00 68.25 160 PRO A O 1
ATOM 1209 N N . PRO A 1 161 ? 13.614 3.310 -22.257 1.00 73.25 161 PRO A N 1
ATOM 1210 C CA . PRO A 1 161 ? 13.902 4.051 -23.476 1.00 73.25 161 PRO A CA 1
ATOM 1211 C C . PRO A 1 161 ? 12.566 4.504 -24.067 1.00 73.25 161 PRO A C 1
ATOM 1213 O O . PRO A 1 161 ? 11.608 3.727 -24.042 1.00 73.25 161 PRO A O 1
ATOM 1216 N N . GLU A 1 162 ? 12.482 5.753 -24.523 1.00 78.94 162 GLU A N 1
ATOM 1217 C CA . GLU A 1 162 ? 11.367 6.196 -25.358 1.00 78.94 162 GLU A CA 1
ATOM 1218 C C . GLU A 1 162 ? 11.416 5.331 -26.622 1.00 78.94 162 GLU A C 1
ATOM 1220 O O . GLU A 1 162 ? 12.127 5.631 -27.573 1.00 78.94 162 GLU A O 1
ATOM 1225 N N . GLU A 1 163 ? 10.761 4.171 -26.579 1.00 65.31 163 GLU A N 1
ATOM 1226 C CA . GLU A 1 163 ? 10.368 3.459 -27.781 1.00 65.31 163 GLU A CA 1
ATOM 1227 C C . GLU A 1 163 ? 9.461 4.444 -28.507 1.00 65.31 163 GLU A C 1
ATOM 1229 O O . GLU A 1 163 ? 8.408 4.803 -27.976 1.00 65.31 163 GLU A O 1
ATOM 1234 N N . GLU A 1 164 ? 9.935 4.964 -29.641 1.00 57.28 164 GLU A N 1
ATOM 1235 C CA . GLU A 1 164 ? 9.148 5.783 -30.557 1.00 57.28 164 GLU A CA 1
ATOM 1236 C C . GLU A 1 164 ? 7.817 5.059 -30.758 1.00 57.28 164 GLU A C 1
ATOM 1238 O O . GLU A 1 164 ? 7.771 3.988 -31.360 1.00 57.28 164 GLU A O 1
ATOM 1243 N N . GLN A 1 165 ? 6.755 5.562 -30.124 1.00 53.03 165 GLN A N 1
ATOM 1244 C CA . GLN A 1 165 ? 5.453 4.920 -30.184 1.00 53.03 165 GLN A CA 1
ATOM 1245 C C . GLN A 1 165 ? 5.007 4.955 -31.650 1.00 53.03 165 GLN A C 1
ATOM 1247 O O . GLN A 1 165 ? 4.819 6.054 -32.180 1.00 53.03 165 GLN A O 1
ATOM 1252 N N . PRO A 1 166 ? 4.790 3.802 -32.307 1.00 56.00 166 PRO A N 1
ATOM 1253 C CA . PRO A 1 166 ? 4.310 3.779 -33.688 1.00 56.00 166 PRO A CA 1
ATOM 1254 C C . PRO A 1 166 ? 2.922 4.432 -33.848 1.00 56.00 166 PRO A C 1
ATOM 1256 O O . PRO A 1 166 ? 2.518 4.743 -34.963 1.00 56.00 166 PRO A O 1
ATOM 1259 N N . GLU A 1 167 ? 2.224 4.744 -32.746 1.00 55.91 167 GLU A N 1
ATOM 1260 C CA . GLU A 1 167 ? 0.937 5.454 -32.751 1.00 55.91 167 GLU A CA 1
ATOM 1261 C C . GLU A 1 167 ? 0.989 6.867 -33.369 1.00 55.91 167 GLU A C 1
ATOM 1263 O O . GLU A 1 167 ? -0.054 7.366 -33.784 1.00 55.91 167 GLU A O 1
ATOM 1268 N N . GLN A 1 168 ? 2.158 7.519 -33.481 1.00 51.12 168 GLN A N 1
ATOM 1269 C CA . GLN A 1 168 ? 2.258 8.781 -34.240 1.00 51.12 168 GLN A CA 1
ATOM 1270 C C . GLN A 1 168 ? 2.414 8.572 -35.752 1.00 51.12 168 GLN A C 1
ATOM 1272 O O . GLN A 1 168 ? 1.985 9.429 -36.520 1.00 51.12 168 GLN A O 1
ATOM 1277 N N . GLN A 1 169 ? 2.955 7.433 -36.189 1.00 52.06 169 GLN A N 1
ATOM 1278 C CA . GLN A 1 169 ? 3.098 7.132 -37.614 1.00 52.06 169 GLN A CA 1
ATOM 1279 C C . GLN A 1 169 ? 1.759 6.750 -38.258 1.00 52.06 169 GLN A C 1
ATOM 1281 O O . GLN A 1 169 ? 1.482 7.191 -39.367 1.00 52.06 169 GLN A O 1
ATOM 1286 N N . GLU A 1 170 ? 0.875 6.039 -37.547 1.00 56.34 170 GLU A N 1
ATOM 1287 C CA . GLU A 1 170 ? -0.467 5.719 -38.070 1.00 56.34 170 GLU A CA 1
ATOM 1288 C C . GLU A 1 170 ? -1.377 6.954 -38.203 1.00 56.34 170 GLU A C 1
ATOM 1290 O O . GLU A 1 170 ? -2.252 6.980 -39.069 1.00 56.34 170 GLU A O 1
ATOM 1295 N N . GLN A 1 171 ? -1.173 7.995 -37.384 1.00 54.78 171 GLN A N 1
ATOM 1296 C CA . GLN A 1 171 ? -1.931 9.245 -37.514 1.00 54.78 171 GLN A CA 1
ATOM 1297 C C . GLN A 1 171 ? -1.443 10.113 -38.679 1.00 54.78 171 GLN A C 1
ATOM 1299 O O . GLN A 1 171 ? -2.282 10.639 -39.405 1.00 54.78 171 GLN A O 1
ATOM 1304 N N . GLU A 1 172 ? -0.131 10.214 -38.923 1.00 57.16 172 GLU A N 1
ATOM 1305 C CA . GLU A 1 172 ? 0.376 10.918 -40.114 1.00 57.16 172 GLU A CA 1
ATOM 1306 C C . GLU A 1 172 ? 0.066 10.164 -41.418 1.00 57.16 172 GLU A C 1
ATOM 1308 O O . GLU A 1 172 ? -0.197 10.796 -42.442 1.00 57.16 172 GLU A O 1
ATOM 1313 N N . GLU A 1 173 ? 0.033 8.827 -41.402 1.00 56.69 173 GLU A N 1
ATOM 1314 C CA . GLU A 1 173 ? -0.314 8.046 -42.594 1.00 56.69 173 GLU A CA 1
ATOM 1315 C C . GLU A 1 173 ? -1.813 8.132 -42.932 1.00 56.69 173 GLU A C 1
ATOM 1317 O O . GLU A 1 173 ? -2.171 8.170 -44.107 1.00 56.69 173 GLU A O 1
ATOM 1322 N N . GLN A 1 174 ? -2.701 8.263 -41.938 1.00 54.19 174 GLN A N 1
ATOM 1323 C CA . GLN A 1 174 ? -4.129 8.501 -42.193 1.00 54.19 174 GLN A CA 1
ATOM 1324 C C . GLN A 1 174 ? -4.434 9.947 -42.605 1.00 54.19 174 GLN A C 1
ATOM 1326 O O . GLN A 1 174 ? -5.275 10.159 -43.479 1.00 54.19 174 GLN A O 1
ATOM 1331 N N . GLU A 1 175 ? -3.733 10.940 -42.051 1.00 56.22 175 GLU A N 1
ATOM 1332 C CA . GLU A 1 175 ? -3.911 12.348 -42.440 1.00 56.22 175 GLU A CA 1
ATOM 1333 C C . GLU A 1 175 ? -3.337 12.638 -43.847 1.00 56.22 175 GLU A C 1
ATOM 1335 O O . GLU A 1 175 ? -3.784 13.558 -44.527 1.00 56.22 175 GLU A O 1
ATOM 1340 N N . GLY A 1 176 ? -2.413 11.804 -44.343 1.00 55.12 176 GLY A N 1
ATOM 1341 C CA . GLY A 1 176 ? -1.871 11.887 -45.704 1.00 55.12 176 GLY A CA 1
ATOM 1342 C C . GLY A 1 176 ? -2.743 11.280 -46.815 1.00 55.12 176 GLY A C 1
ATOM 1343 O O . GLY A 1 176 ? -2.473 11.527 -47.992 1.00 55.12 176 GLY A O 1
ATOM 1344 N N . VAL A 1 177 ? -3.778 10.497 -46.486 1.00 57.91 177 VAL A N 1
ATOM 1345 C CA . VAL A 1 177 ? -4.620 9.811 -47.490 1.00 57.91 177 VAL A CA 1
ATOM 1346 C C . VAL A 1 177 ? -5.874 10.615 -47.859 1.00 57.91 177 VAL A C 1
ATOM 1348 O O . VAL A 1 177 ? -6.367 10.477 -48.977 1.00 57.91 177 VAL A O 1
ATOM 1351 N N . GLU A 1 178 ? -6.364 11.512 -46.997 1.00 57.28 178 GLU A N 1
ATOM 1352 C CA . GLU A 1 178 ? -7.592 12.277 -47.286 1.00 57.28 178 GLU A CA 1
ATOM 1353 C C . GLU A 1 178 ? -7.418 13.411 -48.320 1.00 57.28 178 GLU A C 1
ATOM 1355 O O . GLU A 1 178 ? -8.406 13.820 -48.929 1.00 57.28 178 GLU A O 1
ATOM 1360 N N . ASP A 1 179 ? -6.194 13.871 -48.605 1.00 58.53 179 ASP A N 1
ATOM 1361 C CA . ASP A 1 179 ? -5.960 14.973 -49.558 1.00 58.53 179 ASP A CA 1
ATOM 1362 C C . ASP A 1 179 ? -5.695 14.523 -51.010 1.00 58.53 17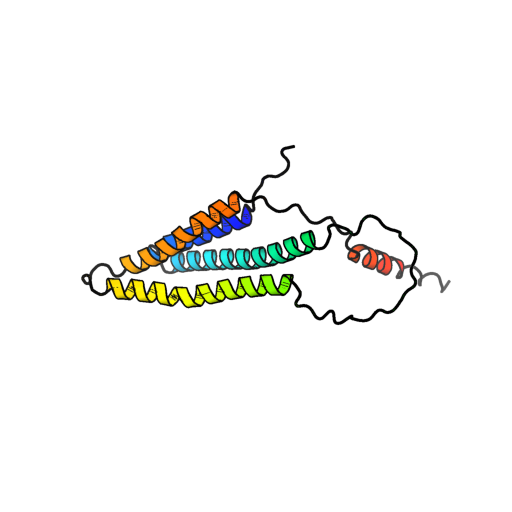9 ASP A C 1
ATOM 1364 O O . ASP A 1 179 ? -5.713 15.347 -51.925 1.00 58.53 179 ASP A O 1
ATOM 1368 N N . SER A 1 180 ? -5.489 13.226 -51.279 1.00 57.69 180 SER A N 1
ATOM 1369 C CA . SER A 1 180 ? -5.140 12.766 -52.637 1.00 57.69 180 SER A CA 1
ATOM 1370 C C . SER A 1 180 ? -6.340 12.478 -53.556 1.00 57.69 180 SER A C 1
ATOM 1372 O O . SER A 1 180 ? -6.144 12.343 -54.766 1.00 57.69 180 SER A O 1
ATOM 1374 N N . ASP A 1 181 ? -7.569 12.404 -53.038 1.00 60.78 181 ASP A N 1
ATOM 1375 C CA . ASP A 1 181 ? -8.757 12.063 -53.843 1.00 60.78 181 ASP A CA 1
ATOM 1376 C C . ASP A 1 181 ? -9.491 13.286 -54.420 1.00 60.78 181 ASP A C 1
ATOM 1378 O O . ASP A 1 181 ? -10.394 13.141 -55.253 1.00 60.78 181 ASP A O 1
ATOM 1382 N N . HIS A 1 182 ? -9.101 14.508 -54.041 1.00 58.56 182 HIS A N 1
ATOM 1383 C CA . HIS A 1 182 ? -9.831 15.708 -54.454 1.00 58.56 182 HIS A CA 1
ATOM 1384 C C . HIS A 1 182 ? -9.428 16.289 -55.825 1.00 58.56 182 HIS A C 1
ATOM 1386 O O . HIS A 1 182 ? -10.199 17.071 -56.388 1.00 58.56 182 HIS A O 1
ATOM 1392 N N . ASP A 1 183 ? -8.315 15.838 -56.416 1.00 61.50 183 ASP A N 1
ATOM 1393 C CA . ASP A 1 183 ? -7.782 16.364 -57.686 1.00 61.50 183 ASP A CA 1
ATOM 1394 C C . ASP A 1 183 ? -8.094 15.503 -58.931 1.00 61.50 183 ASP A C 1
ATOM 1396 O O . ASP A 1 183 ? -7.750 15.878 -60.051 1.00 61.50 183 ASP A O 1
ATOM 1400 N N . ALA A 1 184 ? -8.794 14.371 -58.793 1.00 62.31 184 ALA A N 1
ATOM 1401 C CA . ALA A 1 184 ? -9.087 13.475 -59.923 1.00 62.31 184 ALA A CA 1
ATOM 1402 C C . ALA A 1 184 ? -10.346 13.843 -60.750 1.00 62.31 184 ALA A C 1
ATOM 1404 O O . ALA A 1 184 ? -10.704 13.113 -61.677 1.00 62.31 184 ALA A O 1
ATOM 1405 N N . PHE A 1 185 ? -11.036 14.951 -60.438 1.00 61.78 185 PHE A N 1
ATOM 1406 C CA . PHE A 1 185 ? -12.324 15.329 -61.057 1.00 61.78 185 PHE A CA 1
ATOM 1407 C C . PHE A 1 185 ? -12.387 16.745 -61.673 1.00 61.78 185 PHE A C 1
ATOM 1409 O O . PHE A 1 185 ? -13.486 17.269 -61.878 1.00 61.78 185 PHE A O 1
ATOM 1416 N N . GLN A 1 186 ? -11.251 17.355 -62.027 1.00 56.34 186 GLN A N 1
ATOM 1417 C CA . GLN A 1 186 ? -11.203 18.540 -62.908 1.00 56.34 186 GLN A CA 1
ATOM 1418 C C . GLN A 1 186 ? -10.490 18.233 -64.223 1.00 56.34 186 GLN A C 1
ATOM 1420 O O . GLN A 1 186 ? -10.965 18.753 -65.260 1.00 56.34 186 GLN A O 1
#

Radius of gyration: 26.35 Å; chains: 1; bounding box: 45×42×96 Å

Sequence (186 aa):
RSANRHGNILLSLCMGFVSLGTIVAPFTRRLWWLGLAICTQGVAMGVLDTAGNLLILWLMKATTSPNTIEHHQEPMEEEDQQEEFGLGPDPSDTYLQALHFAFALGGFVSPIIVGGLLSLNTTTTKTHIFQPLALGFGVIGLMCVPASIAAWILPSPPPPPEEEQPEQQEQEEQEGVEDSDHDAFQ

pLDDT: mean 74.87, std 15.19, range [42.12, 95.88]

Organism: NCBI:txid91324

Foldseek 3Di:
DPPAQFFPLLLLVLLLLLLVLLLCLLVDPDPVSNVVSVVSNVVSVVCNLVVVLVLLVQVLVVVVPDPPPDDDDDDDDDDPDDDPPPPDPDVSVVVNVVVVVVVVVCVVVLCVLLVVLQVVCPVDDDDCSSVSSSVSSNVVSVVSNVVSVVSRNDGRDDGDPPPVPCVVVVVVVVVVPPPPPPPPPD